Protein AF-A0A1G3ZQQ1-F1 (afdb_monomer)

Nearest PDB structures (foldseek):
  8w7n-assembly1_A  TM=5.790E-01  e=5.570E-01  Bacillus thuringiensis
  3skv-assembly3_B  TM=4.900E-01  e=3.621E-01  Streptomyces sp. SF2575
  8vsd-assembly1_E  TM=5.374E-01  e=4.083E+00  Homo sapiens

Solvent-accessible surface area (backbone atoms only — not comparable to full-atom values): 14373 Å² total; per-residue (Å²): 134,64,80,58,94,91,34,63,52,56,76,51,75,82,74,72,92,66,86,66,89,65,53,43,53,46,81,78,56,74,54,92,84,61,63,79,90,73,51,83,54,38,59,47,74,91,60,73,80,72,88,48,40,45,48,43,45,57,58,88,65,37,38,38,42,30,38,23,45,85,90,47,75,57,33,29,35,32,30,63,49,94,90,52,75,44,78,76,35,73,66,80,73,77,75,86,62,87,72,44,72,73,53,51,75,39,51,68,43,38,31,44,38,33,16,38,26,10,65,86,28,36,76,29,38,33,24,48,66,87,39,82,55,44,78,40,78,40,54,61,33,69,83,84,85,53,65,41,69,50,78,44,78,44,68,47,45,73,90,52,49,83,61,66,58,57,70,33,37,37,33,35,38,24,87,80,51,47,65,38,35,35,44,24,39,32,44,42,34,35,32,76,90,69,51,61,48,62,28,49,56,28,79,48,32,39,25,22,28,39,71,66,61,24,54,78,67,74,53,50,65,74,56,74,55,53,52,76,90,43,53,45,64,38,58,70,39,42,61,38,67,70,46,71,33,29,56,64,87,131

Sequence (250 aa):
MRRFDGATLTQIQGVSCQASPELVPMEERRTLMIPREELSYYWGYLSGPPAGLFLVTVDGERVRVQFRSGAKILREFEWREPGRITDIKKPEPRPSVAVTEATIKQATAATLALCAWAEDGAEVGVSLNGERVATGQLGPTMRNSNAFAGEKRISIPREKLKLLRLDNAVTLDNPNRAIFGVGHAYLDIKFVDGRTARTAVSNRFLFSATQAEGNSSGKTEGWRIIPPDALVSVNLGQSLGPMHLSFRPK

Radius of gyration: 20.88 Å; Cα contacts (8 Å, |Δi|>4): 542; chains: 1; bounding box: 50×41×63 Å

Mean predicted aligned error: 11.24 Å

Structure (mmCIF, N/CA/C/O backbone):
data_AF-A0A1G3ZQQ1-F1
#
_entry.id   AF-A0A1G3ZQQ1-F1
#
loop_
_atom_site.group_PDB
_atom_site.id
_atom_site.type_symbol
_atom_site.label_atom_id
_atom_site.label_alt_id
_atom_site.label_comp_id
_atom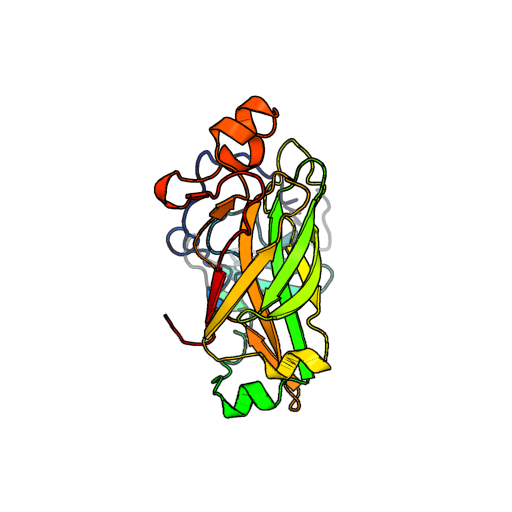_site.label_asym_id
_atom_site.label_entity_id
_atom_site.label_seq_id
_atom_site.pdbx_PDB_ins_code
_atom_site.Cartn_x
_atom_site.Cartn_y
_atom_site.Cartn_z
_atom_site.occupancy
_atom_site.B_iso_or_equiv
_atom_site.auth_seq_id
_atom_site.auth_comp_id
_atom_site.auth_asym_id
_atom_site.auth_atom_id
_atom_site.pdbx_PDB_model_num
ATOM 1 N N . MET A 1 1 ? 8.123 24.341 31.900 1.00 34.03 1 MET A N 1
ATOM 2 C CA . MET A 1 1 ? 7.152 23.682 32.801 1.00 34.03 1 MET A CA 1
ATOM 3 C C . MET A 1 1 ? 6.078 24.711 33.142 1.00 34.03 1 MET A C 1
ATOM 5 O O . MET A 1 1 ? 6.435 25.764 33.652 1.00 34.03 1 MET A O 1
ATOM 9 N N . ARG A 1 2 ? 4.810 24.496 32.765 1.00 26.03 2 ARG A N 1
ATOM 10 C CA . ARG A 1 2 ? 3.696 25.406 33.107 1.00 26.03 2 ARG A CA 1
ATOM 11 C C . ARG A 1 2 ? 2.743 24.665 34.043 1.00 26.03 2 ARG A C 1
ATOM 13 O O . ARG A 1 2 ? 2.398 23.523 33.759 1.00 26.03 2 ARG A O 1
ATOM 20 N N . ARG A 1 3 ? 2.363 25.298 35.155 1.00 25.92 3 ARG A N 1
ATOM 21 C CA . ARG A 1 3 ? 1.358 24.790 36.100 1.00 25.92 3 ARG A CA 1
ATOM 22 C C . ARG A 1 3 ? -0.004 25.373 35.719 1.00 25.92 3 ARG A C 1
ATOM 24 O O . ARG A 1 3 ? -0.096 26.582 35.535 1.00 25.92 3 ARG A O 1
ATOM 31 N N . PHE A 1 4 ? -1.017 24.523 35.607 1.00 32.84 4 PHE A N 1
ATOM 32 C CA . PHE A 1 4 ? -2.430 24.900 35.516 1.00 32.84 4 PHE A CA 1
ATOM 33 C C . PHE A 1 4 ? -3.169 24.084 36.584 1.00 32.84 4 PHE A C 1
ATOM 35 O O . PHE A 1 4 ? -2.984 22.870 36.639 1.00 32.84 4 PHE A O 1
ATOM 42 N N . ASP A 1 5 ? -3.914 24.754 37.465 1.00 37.94 5 ASP A N 1
ATOM 43 C CA . ASP A 1 5 ? -4.820 24.158 38.463 1.00 37.94 5 ASP A CA 1
ATOM 44 C C . ASP A 1 5 ? -4.263 22.944 39.232 1.00 37.94 5 ASP A C 1
ATOM 46 O O . ASP A 1 5 ? -4.884 21.890 39.317 1.00 37.94 5 ASP A O 1
ATOM 50 N N . GLY A 1 6 ? -3.050 23.068 39.781 1.00 34.94 6 GLY A N 1
ATOM 51 C CA . GLY A 1 6 ? -2.451 22.042 40.647 1.00 34.94 6 GLY A CA 1
ATOM 52 C C . GLY A 1 6 ? -1.915 20.789 39.937 1.00 34.94 6 GLY A C 1
ATOM 53 O O . GLY A 1 6 ? -1.186 20.020 40.559 1.00 34.94 6 GLY A O 1
ATOM 54 N N . ALA A 1 7 ? -2.168 20.606 38.639 1.00 27.94 7 ALA A N 1
ATOM 55 C CA . ALA A 1 7 ? -1.635 19.486 37.868 1.00 27.94 7 ALA A CA 1
ATOM 56 C C . ALA A 1 7 ? -0.263 19.823 37.253 1.00 27.94 7 ALA A C 1
ATOM 58 O O . ALA A 1 7 ? -0.070 20.860 36.606 1.00 27.94 7 ALA A O 1
ATOM 59 N N . THR A 1 8 ? 0.712 18.922 37.418 1.00 32.25 8 THR A N 1
ATOM 60 C CA . THR A 1 8 ? 1.992 19.017 36.699 1.00 32.25 8 THR A CA 1
ATOM 61 C C . THR A 1 8 ? 1.802 18.492 35.283 1.00 32.25 8 THR A C 1
ATOM 63 O O . THR A 1 8 ? 1.656 17.291 35.070 1.00 32.25 8 THR A O 1
ATOM 66 N N . LEU A 1 9 ? 1.801 19.402 34.310 1.00 30.20 9 LEU A N 1
ATOM 67 C CA . LEU A 1 9 ? 1.706 19.068 32.896 1.00 30.20 9 LEU A CA 1
ATOM 68 C C . LEU A 1 9 ? 3.112 18.852 32.317 1.00 30.20 9 LEU A C 1
ATOM 70 O O . LEU A 1 9 ? 3.852 19.813 32.081 1.00 30.20 9 LEU A O 1
ATOM 74 N N . THR A 1 10 ? 3.470 17.596 32.053 1.00 30.59 10 THR A N 1
ATOM 75 C CA . THR A 1 10 ? 4.665 17.258 31.267 1.00 30.59 10 THR A CA 1
ATOM 76 C C . THR A 1 10 ? 4.237 16.961 29.838 1.00 30.59 10 THR A C 1
ATOM 78 O O . THR A 1 10 ? 3.691 15.899 29.548 1.00 30.59 10 THR A O 1
ATOM 81 N N . GLN A 1 11 ? 4.480 17.908 28.931 1.00 31.80 11 GLN A N 1
ATOM 82 C CA . GLN A 1 11 ? 4.394 17.642 27.500 1.00 31.80 11 GLN A CA 1
ATOM 83 C C . GLN A 1 11 ? 5.642 16.859 27.095 1.00 31.80 11 GLN A C 1
ATOM 85 O O . GLN A 1 11 ? 6.728 17.425 26.983 1.00 31.80 11 GLN A O 1
ATOM 90 N N . ILE A 1 12 ? 5.485 15.558 26.867 1.00 31.23 12 ILE A N 1
ATOM 91 C CA . ILE A 1 12 ? 6.505 14.781 26.168 1.00 31.23 12 ILE A CA 1
ATOM 92 C C . ILE A 1 12 ? 6.305 15.082 24.683 1.00 31.23 12 ILE A C 1
ATOM 94 O O . ILE A 1 12 ? 5.399 14.542 24.046 1.00 31.23 12 ILE A O 1
ATOM 98 N N . GLN A 1 13 ? 7.103 16.003 24.134 1.00 25.80 13 GLN A N 1
ATOM 99 C CA . GLN A 1 13 ? 7.291 16.052 22.687 1.00 25.80 13 GLN A CA 1
ATOM 100 C C . GLN A 1 13 ? 7.912 14.712 22.289 1.00 25.80 13 GLN A C 1
ATOM 102 O O . GLN A 1 13 ? 8.991 14.369 22.763 1.00 25.80 13 GLN A O 1
ATOM 107 N N . GLY A 1 14 ? 7.212 13.921 21.476 1.00 27.19 14 GLY A N 1
ATOM 108 C CA . GLY A 1 14 ? 7.813 12.745 20.859 1.00 27.19 14 GLY A CA 1
ATOM 109 C C . GLY A 1 14 ? 8.933 13.218 19.939 1.00 27.19 14 GLY A C 1
ATOM 110 O O . GLY A 1 14 ? 8.660 13.905 18.957 1.00 27.19 14 GLY A O 1
ATOM 111 N N . VAL A 1 15 ? 10.183 12.914 20.291 1.00 29.28 15 VAL A N 1
ATOM 112 C CA . VAL A 1 15 ? 11.360 13.302 19.510 1.00 29.28 15 VAL A CA 1
ATOM 113 C C . VAL A 1 15 ? 11.929 12.095 18.775 1.00 29.28 15 VAL A C 1
ATOM 115 O O . VAL A 1 15 ? 12.049 11.004 19.326 1.00 29.28 15 VAL A O 1
ATOM 118 N N . SER A 1 16 ? 12.351 12.393 17.547 1.00 28.86 16 SER A N 1
ATOM 119 C CA . SER A 1 16 ? 13.290 11.693 16.670 1.00 28.86 16 SER A CA 1
ATOM 120 C C . SER A 1 16 ? 12.906 10.307 16.162 1.00 28.86 16 SER A C 1
ATOM 122 O O . SER A 1 16 ? 12.819 9.336 16.907 1.00 28.86 16 SER A O 1
ATOM 124 N N . CYS A 1 17 ? 12.871 10.206 14.832 1.00 32.12 17 CYS A N 1
ATOM 125 C CA . CYS A 1 17 ? 13.365 9.046 14.099 1.00 32.12 17 CYS A CA 1
ATOM 126 C C 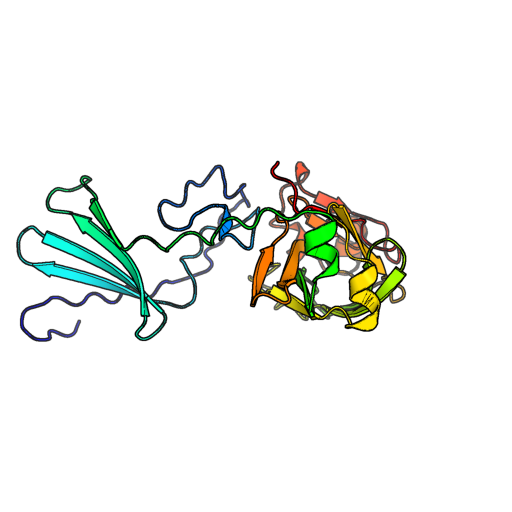. CYS A 1 17 ? 14.839 8.807 14.501 1.00 32.12 17 CYS A C 1
ATOM 128 O O . CYS A 1 17 ? 15.753 9.182 13.772 1.00 32.12 17 CYS A O 1
ATOM 130 N N . GLN A 1 18 ? 15.106 8.302 15.708 1.00 30.95 18 GLN A N 1
ATOM 131 C CA . GLN A 1 18 ? 16.439 7.822 16.052 1.00 30.95 18 GLN A CA 1
ATOM 132 C C . GLN A 1 18 ? 16.629 6.491 15.331 1.00 30.95 18 GLN A C 1
ATOM 134 O O . GLN A 1 18 ? 15.805 5.588 15.465 1.00 30.95 18 GLN A O 1
ATOM 139 N N . ALA A 1 19 ? 17.687 6.417 14.523 1.00 34.16 19 ALA A N 1
ATOM 140 C CA . ALA A 1 19 ? 18.082 5.229 13.788 1.00 34.16 19 ALA A CA 1
ATOM 141 C C . ALA A 1 19 ? 18.194 4.046 14.756 1.00 34.16 19 ALA A C 1
ATOM 143 O O . ALA A 1 19 ? 19.137 3.956 15.540 1.00 34.16 19 ALA A O 1
ATOM 144 N N . SER A 1 20 ? 17.215 3.147 14.728 1.00 37.91 20 SER A N 1
ATOM 145 C CA . SER A 1 20 ? 17.415 1.812 15.270 1.00 37.91 20 SER A CA 1
ATOM 146 C C . SER A 1 20 ? 18.106 0.994 14.171 1.00 37.91 20 SER A C 1
ATOM 148 O O . SER A 1 20 ? 17.816 1.184 12.992 1.00 37.91 20 SER A O 1
ATOM 150 N N . PRO A 1 21 ? 19.091 0.153 14.510 1.00 46.00 21 PRO A N 1
ATOM 151 C CA . PRO A 1 21 ? 19.974 -0.430 13.502 1.00 46.00 21 PRO A CA 1
ATOM 152 C C . PRO A 1 21 ? 19.273 -1.402 12.541 1.00 46.00 21 PRO A C 1
ATOM 154 O O . PRO A 1 21 ? 19.773 -1.599 11.441 1.00 46.00 21 PRO A O 1
ATOM 157 N N . GLU A 1 22 ? 18.110 -1.960 12.899 1.00 52.62 22 GLU A N 1
ATOM 158 C CA . GLU A 1 22 ? 17.424 -2.975 12.090 1.00 52.62 22 GLU A CA 1
ATOM 159 C C . GLU A 1 22 ? 15.899 -2.802 12.146 1.00 52.62 22 GLU A C 1
ATOM 161 O O . GLU A 1 22 ? 15.325 -2.592 13.221 1.00 52.62 22 GLU A O 1
ATOM 166 N N . LEU A 1 23 ? 15.236 -2.899 10.988 1.00 55.69 23 LEU A N 1
ATOM 167 C CA . LEU A 1 23 ? 13.787 -3.087 10.935 1.00 55.69 23 LEU A CA 1
ATOM 168 C C . LEU A 1 23 ? 13.442 -4.486 11.443 1.00 55.69 23 LEU A C 1
ATOM 170 O O . LEU A 1 23 ? 14.013 -5.476 10.998 1.00 55.69 23 LEU A O 1
ATOM 174 N N . VAL A 1 24 ? 12.452 -4.568 12.323 1.00 51.78 24 VAL A N 1
ATOM 175 C CA . VAL A 1 24 ? 11.929 -5.832 12.854 1.00 51.78 24 VAL A CA 1
ATOM 176 C C . VAL A 1 24 ? 10.448 -5.972 12.501 1.00 51.78 24 VAL A C 1
ATOM 178 O O . VAL A 1 24 ? 9.776 -4.948 12.302 1.00 51.78 24 VAL A O 1
ATOM 181 N N . PRO A 1 25 ? 9.899 -7.199 12.428 1.00 55.34 25 PRO A N 1
ATOM 182 C CA . PRO A 1 25 ? 8.464 -7.381 12.288 1.00 55.34 25 PRO A CA 1
ATOM 183 C C . PRO A 1 25 ? 7.729 -6.713 13.454 1.00 55.34 25 PRO A C 1
ATOM 185 O O . PRO A 1 25 ? 8.064 -6.905 14.626 1.00 55.34 25 PRO A O 1
ATOM 188 N N . MET A 1 26 ? 6.677 -5.955 13.152 1.00 57.00 26 MET A N 1
ATOM 189 C CA . MET A 1 26 ? 5.862 -5.287 14.174 1.00 57.00 26 MET A CA 1
ATOM 190 C C . MET A 1 26 ? 5.198 -6.275 15.147 1.00 57.00 26 MET A C 1
ATOM 192 O O . MET A 1 26 ? 4.855 -5.906 16.266 1.00 57.00 26 MET A O 1
ATOM 196 N N . GLU A 1 27 ? 5.040 -7.537 14.744 1.00 54.00 27 GLU A N 1
ATOM 197 C CA . GLU A 1 27 ? 4.516 -8.618 15.588 1.00 54.00 27 GLU A CA 1
ATOM 198 C C . GLU A 1 27 ? 5.462 -8.978 16.743 1.00 54.00 27 GLU A C 1
ATOM 200 O O . GLU A 1 27 ? 5.005 -9.333 17.831 1.00 54.00 27 GLU A O 1
ATOM 205 N N . GLU A 1 28 ? 6.773 -8.848 16.532 1.00 48.41 28 GLU A N 1
ATOM 206 C CA . GLU A 1 28 ? 7.799 -9.154 17.533 1.00 48.41 28 GLU A CA 1
ATOM 207 C C . GLU A 1 28 ? 7.956 -8.009 18.539 1.00 48.41 28 GLU A C 1
ATOM 209 O O . GLU A 1 28 ? 8.150 -8.220 19.738 1.00 48.41 28 GLU A O 1
ATOM 214 N N . ARG A 1 29 ? 7.780 -6.768 18.076 1.00 49.81 29 ARG A N 1
ATOM 215 C CA . ARG A 1 29 ? 7.699 -5.577 18.926 1.00 49.81 29 ARG A CA 1
ATOM 216 C C . ARG A 1 29 ? 6.249 -5.361 19.338 1.00 49.81 29 ARG A C 1
ATOM 218 O O . ARG A 1 29 ? 5.599 -4.455 18.823 1.00 49.81 29 ARG A O 1
ATOM 225 N N . ARG A 1 30 ? 5.749 -6.172 20.284 1.00 44.50 30 ARG A N 1
ATOM 226 C CA . ARG A 1 30 ? 4.419 -6.005 20.906 1.00 44.50 30 ARG A CA 1
ATOM 227 C C . ARG A 1 30 ? 4.197 -4.546 21.303 1.00 44.50 30 ARG A C 1
ATOM 229 O O . ARG A 1 30 ? 4.570 -4.104 22.389 1.00 44.50 30 ARG A O 1
ATOM 236 N N . THR A 1 31 ? 3.565 -3.783 20.428 1.00 48.38 31 THR A N 1
ATOM 237 C CA . THR A 1 31 ? 3.110 -2.445 20.744 1.00 48.38 31 THR A CA 1
ATOM 238 C C . THR A 1 31 ? 1.826 -2.658 21.513 1.00 48.38 31 THR A C 1
ATOM 240 O O . THR A 1 31 ? 0.777 -2.894 20.930 1.00 48.38 31 THR A O 1
ATOM 243 N N . LEU A 1 32 ? 1.889 -2.549 22.842 1.00 43.81 32 LEU A N 1
ATOM 244 C CA . LEU A 1 32 ? 0.700 -2.540 23.711 1.00 43.81 32 LEU A CA 1
ATOM 245 C C . LEU A 1 32 ? -0.350 -1.489 23.270 1.00 43.81 32 LEU A C 1
ATOM 247 O O . LEU A 1 32 ? -1.475 -1.472 23.767 1.00 43.81 32 LEU A O 1
ATOM 251 N N . MET A 1 33 ? 0.024 -0.587 22.356 1.00 48.97 33 MET A N 1
ATOM 252 C CA . MET A 1 33 ? -0.690 0.633 22.015 1.00 48.97 33 MET A CA 1
ATOM 253 C C . MET A 1 33 ? -1.553 0.575 20.745 1.00 48.97 33 MET A C 1
ATOM 255 O O . MET A 1 33 ? -2.461 1.397 20.663 1.00 48.97 33 MET A O 1
ATOM 259 N N . ILE A 1 34 ? -1.313 -0.334 19.787 1.00 50.50 34 ILE A N 1
ATOM 260 C CA . ILE A 1 34 ? -2.051 -0.376 18.504 1.00 50.50 34 ILE A CA 1
ATOM 261 C C . ILE A 1 34 ? -2.332 -1.839 18.108 1.00 50.50 34 ILE A C 1
ATOM 263 O O . ILE A 1 34 ? -1.377 -2.610 17.986 1.00 50.50 34 ILE A O 1
ATOM 267 N N . PRO A 1 35 ? -3.601 -2.247 17.904 1.00 51.69 35 PRO A N 1
ATOM 268 C CA . PRO A 1 35 ? -3.932 -3.577 17.391 1.00 51.69 35 PRO A CA 1
ATOM 269 C C . PRO A 1 35 ? -3.285 -3.849 16.026 1.00 51.69 35 PRO A C 1
ATOM 271 O O . PRO A 1 35 ? -3.184 -2.956 15.187 1.00 51.69 35 PRO A O 1
ATOM 274 N N . ARG A 1 36 ? -2.895 -5.105 15.765 1.00 55.22 36 ARG A N 1
ATOM 275 C CA . ARG A 1 36 ? -2.241 -5.527 14.505 1.00 55.22 36 ARG A CA 1
ATOM 276 C C . ARG A 1 36 ? -3.034 -5.119 13.260 1.00 55.22 36 ARG A C 1
ATOM 278 O O . ARG A 1 36 ? -2.455 -4.744 12.249 1.00 55.22 36 ARG A O 1
ATOM 285 N N . GLU A 1 37 ? -4.354 -5.181 13.362 1.00 54.19 37 GLU A N 1
ATOM 286 C CA . GLU A 1 37 ? -5.327 -4.849 12.317 1.00 54.19 37 GLU A CA 1
ATOM 287 C C . GLU A 1 37 ? -5.238 -3.384 11.859 1.00 54.19 37 GLU A C 1
ATOM 289 O O . GLU A 1 37 ? -5.616 -3.037 10.739 1.00 54.19 37 GLU A O 1
ATOM 294 N N . GLU A 1 38 ? -4.771 -2.509 12.750 1.00 53.88 38 GLU A N 1
ATOM 295 C CA . GLU A 1 38 ? -4.708 -1.066 12.540 1.00 53.88 38 GLU A CA 1
ATOM 296 C C . GLU A 1 38 ? -3.351 -0.612 11.995 1.00 53.88 38 GLU A C 1
ATOM 298 O O . GLU A 1 38 ? -3.211 0.536 11.562 1.00 53.88 38 GLU A O 1
ATOM 303 N N . LEU A 1 39 ? -2.356 -1.502 11.967 1.00 59.19 39 LEU A N 1
ATOM 304 C CA . LEU A 1 39 ? -1.034 -1.191 11.449 1.00 59.19 39 LEU A CA 1
ATOM 305 C C . LEU A 1 39 ? -1.082 -1.053 9.922 1.00 59.19 39 LEU A C 1
ATOM 307 O O . LEU A 1 39 ? -1.505 -1.950 9.196 1.00 59.19 39 LEU A O 1
ATOM 311 N N . SER A 1 40 ? -0.602 0.083 9.419 1.00 57.12 40 SER A N 1
ATOM 312 C CA . SER A 1 40 ? -0.355 0.285 7.982 1.00 57.12 40 SER A CA 1
ATOM 313 C C . SER A 1 40 ? 0.978 -0.325 7.512 1.00 57.12 40 SER A C 1
ATOM 315 O O . SER A 1 40 ? 1.293 -0.255 6.326 1.00 57.12 40 SER A O 1
ATOM 317 N N . TYR A 1 41 ? 1.752 -0.925 8.423 1.00 60.16 41 TYR A N 1
ATOM 318 C CA . TYR A 1 41 ? 3.126 -1.377 8.207 1.00 60.16 41 TYR A CA 1
ATOM 319 C C . TYR A 1 41 ? 3.328 -2.772 8.807 1.00 60.16 41 TYR A C 1
ATOM 321 O O . TYR A 1 41 ? 2.835 -3.053 9.899 1.00 60.16 41 TYR A O 1
ATOM 329 N N . TYR A 1 42 ? 4.067 -3.636 8.108 1.00 55.91 42 TYR A N 1
ATOM 330 C CA . TYR A 1 42 ? 4.514 -4.930 8.647 1.00 55.91 42 TYR A CA 1
ATOM 331 C C . TYR A 1 42 ? 5.873 -4.815 9.351 1.00 55.91 42 TYR A C 1
ATOM 333 O O . TYR A 1 42 ? 6.101 -5.418 10.396 1.00 55.91 42 TYR A O 1
ATOM 341 N N . TRP A 1 43 ? 6.754 -4.004 8.773 1.00 54.91 43 TRP A N 1
ATOM 342 C CA . TRP A 1 43 ? 8.107 -3.718 9.225 1.00 54.91 43 TRP A CA 1
ATOM 343 C C . TRP A 1 43 ? 8.130 -2.276 9.704 1.00 54.91 43 TRP A C 1
ATOM 345 O O . TRP A 1 43 ? 7.484 -1.418 9.104 1.00 54.91 43 TRP A O 1
ATOM 355 N N . GLY A 1 44 ? 8.860 -1.979 10.766 1.00 50.19 44 GLY A N 1
ATOM 356 C CA . GLY A 1 44 ? 8.940 -0.598 11.203 1.00 50.19 44 GLY A CA 1
ATOM 357 C C . GLY A 1 44 ? 9.925 -0.369 12.322 1.00 50.19 44 GLY A C 1
ATOM 358 O O . GLY A 1 44 ? 10.338 -1.284 13.033 1.00 50.19 44 GLY A O 1
ATOM 359 N N . TYR A 1 45 ? 10.239 0.908 12.495 1.00 44.66 45 TYR A N 1
ATOM 360 C CA . TYR A 1 45 ? 10.688 1.425 13.769 1.00 44.66 45 TYR A CA 1
ATOM 361 C C . TYR A 1 45 ? 9.466 1.816 14.582 1.00 44.66 45 TYR A C 1
ATOM 363 O O . TYR A 1 45 ? 8.499 2.375 14.064 1.00 44.66 45 TYR A O 1
ATOM 371 N N . LEU A 1 46 ? 9.543 1.567 15.881 1.00 39.62 46 LEU A N 1
ATOM 372 C CA . LEU A 1 46 ? 8.591 2.039 16.874 1.00 39.62 46 LEU A CA 1
ATOM 373 C C . LEU A 1 46 ? 8.772 3.562 17.064 1.00 39.62 46 LEU A C 1
ATOM 375 O O . LEU A 1 46 ? 9.078 4.035 18.153 1.00 39.62 46 LEU A O 1
ATOM 379 N N . SER A 1 47 ? 8.637 4.353 15.994 1.00 35.72 47 SER A N 1
ATOM 380 C CA . SER A 1 47 ? 8.384 5.782 16.150 1.00 35.72 47 SER A CA 1
ATOM 381 C C . SER A 1 47 ? 6.974 5.893 16.703 1.00 35.72 47 SER A C 1
ATOM 383 O O . SER A 1 47 ? 6.082 5.185 16.229 1.00 35.72 47 SER A O 1
ATOM 385 N N . GLY A 1 48 ? 6.801 6.713 17.735 1.00 40.38 48 GLY A N 1
ATOM 386 C CA . GLY A 1 48 ? 5.548 6.826 18.463 1.00 40.38 48 GLY A CA 1
ATOM 387 C C . GLY A 1 48 ? 4.311 6.983 17.564 1.00 40.38 48 GLY A C 1
ATOM 388 O O . GLY A 1 48 ? 4.410 7.294 16.377 1.00 40.38 48 GLY A O 1
ATOM 389 N N . PRO A 1 49 ? 3.124 6.757 18.140 1.00 42.03 49 PRO A N 1
ATOM 390 C CA . PRO A 1 49 ? 1.859 6.838 17.414 1.00 42.03 49 PRO A CA 1
ATOM 391 C C . PRO A 1 49 ? 1.693 8.212 16.705 1.00 42.03 49 PRO A C 1
ATOM 393 O O . PRO A 1 49 ? 2.429 9.142 17.037 1.00 42.03 49 PR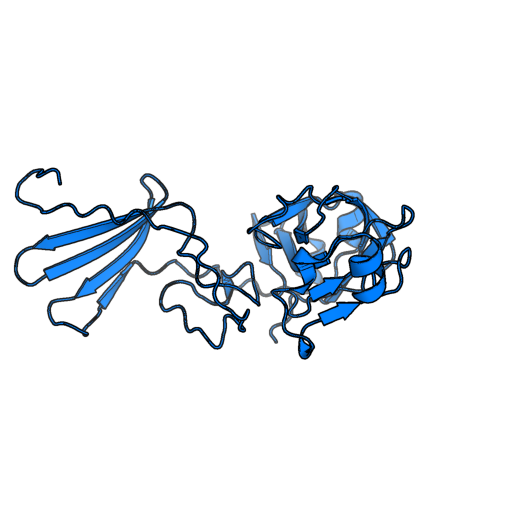O A O 1
ATOM 396 N N . PRO A 1 50 ? 0.786 8.349 15.705 1.00 48.12 50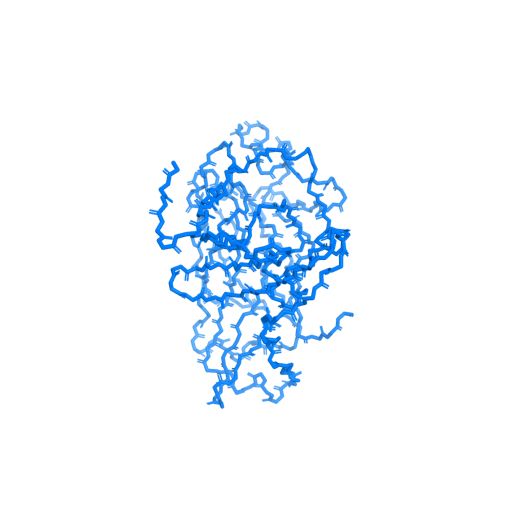 PRO A N 1
ATOM 397 C CA . PRO A 1 50 ? 0.712 9.482 14.761 1.00 48.12 50 PRO A CA 1
ATOM 398 C C . PRO A 1 50 ? 0.909 10.851 15.411 1.00 48.12 50 PRO A C 1
ATOM 400 O O . PRO A 1 50 ? 0.520 11.008 16.558 1.00 48.12 50 PRO A O 1
ATOM 403 N N . ALA A 1 51 ? 1.426 11.848 14.673 1.00 48.72 51 ALA A N 1
ATOM 404 C CA . ALA A 1 51 ? 1.650 13.216 15.166 1.00 48.72 51 ALA A CA 1
ATOM 405 C C . ALA A 1 51 ? 0.636 13.618 16.259 1.00 48.72 51 ALA A C 1
ATOM 407 O O . ALA A 1 51 ? -0.568 13.779 16.023 1.00 48.72 51 ALA A O 1
ATOM 408 N N . GLY A 1 52 ? 1.136 13.661 17.487 1.00 52.97 52 GLY A N 1
ATOM 409 C CA . GLY A 1 52 ? 0.317 13.591 18.680 1.00 52.97 52 GLY A CA 1
ATOM 410 C C . GLY A 1 52 ? 1.156 13.841 19.918 1.00 52.97 52 GLY A C 1
ATOM 411 O O . GLY A 1 52 ? 2.376 13.991 19.851 1.00 52.97 52 GLY A O 1
ATOM 412 N N . LEU A 1 53 ? 0.489 13.936 21.057 1.00 52.62 53 LEU A N 1
ATOM 413 C CA . LEU A 1 53 ? 1.129 14.210 22.334 1.00 52.62 53 LEU A CA 1
ATOM 414 C C . LEU A 1 53 ? 0.615 13.250 23.393 1.00 52.62 53 LEU A C 1
ATOM 416 O O . LEU A 1 53 ? -0.561 12.877 23.401 1.00 52.62 53 LEU A O 1
ATOM 420 N N . PHE A 1 54 ? 1.509 12.878 24.299 1.00 64.94 54 PHE A N 1
ATOM 421 C CA . PHE A 1 54 ? 1.117 12.259 25.551 1.00 64.94 54 PHE A CA 1
ATOM 422 C C . PHE A 1 54 ? 0.792 13.366 26.547 1.00 64.94 54 PHE A C 1
ATOM 424 O O . PHE A 1 54 ? 1.628 14.221 26.840 1.00 64.94 54 PHE A O 1
ATOM 431 N N . LEU A 1 55 ? -0.436 13.351 27.049 1.00 68.81 55 LEU A N 1
ATOM 432 C CA . LEU A 1 55 ? -0.846 14.136 28.198 1.00 68.81 55 LEU A CA 1
ATOM 433 C C . LEU A 1 55 ? -0.776 13.228 29.423 1.00 68.81 55 LEU A C 1
ATOM 435 O O . LEU A 1 55 ? -1.568 12.296 29.553 1.00 68.81 55 LEU A O 1
ATOM 439 N N . VAL A 1 56 ? 0.198 13.495 30.288 1.00 72.81 56 VAL A N 1
ATOM 440 C CA . VAL A 1 56 ? 0.356 12.810 31.572 1.00 72.81 56 VAL A CA 1
ATOM 441 C C . VAL A 1 56 ? -0.267 13.680 32.656 1.00 72.81 56 VAL A C 1
ATOM 443 O O . VAL A 1 56 ? 0.075 14.855 32.784 1.00 72.81 56 VAL A O 1
ATOM 446 N N . THR A 1 57 ? -1.184 13.108 33.425 1.00 75.94 57 THR A N 1
ATOM 447 C CA . THR A 1 57 ? -1.808 13.737 34.589 1.00 75.94 57 THR A CA 1
ATOM 448 C C . THR A 1 57 ? -1.493 12.890 35.811 1.00 75.94 57 THR A C 1
ATOM 450 O O . THR A 1 57 ? -1.728 11.684 35.799 1.00 75.94 57 THR A O 1
ATOM 453 N N . VAL A 1 58 ? -0.954 13.518 36.852 1.00 78.75 58 VAL A N 1
ATOM 454 C CA . VAL A 1 58 ? -0.638 12.869 38.128 1.00 78.75 58 VAL A CA 1
ATOM 455 C C . VAL A 1 58 ? -1.522 13.491 39.202 1.00 78.75 58 VAL A C 1
ATOM 457 O O . VAL A 1 58 ? -1.503 14.711 39.362 1.00 78.75 58 VAL A O 1
ATOM 460 N N . ASP A 1 59 ? -2.294 12.658 39.894 1.00 80.69 59 ASP A N 1
ATOM 461 C CA . ASP A 1 59 ? -3.210 13.033 40.974 1.00 80.69 59 ASP A CA 1
ATOM 462 C C . ASP A 1 59 ? -3.006 12.083 42.167 1.00 80.69 59 ASP A C 1
ATOM 464 O O . ASP A 1 59 ? -3.484 10.946 42.179 1.00 80.69 59 ASP A O 1
ATOM 468 N N . GLY A 1 60 ? -2.200 12.513 43.141 1.00 82.94 60 GLY A N 1
ATOM 469 C CA . GLY A 1 60 ? -1.714 11.638 44.210 1.00 82.94 60 GLY A CA 1
ATOM 470 C C . GLY A 1 60 ? -0.930 10.444 43.650 1.00 82.94 60 GLY A C 1
ATOM 471 O O . GLY A 1 60 ? 0.030 10.619 42.902 1.00 82.94 60 GLY A O 1
ATOM 472 N N . GLU A 1 61 ? -1.353 9.228 43.999 1.00 83.00 61 GLU A N 1
ATOM 473 C CA . GLU A 1 61 ? -0.766 7.968 43.506 1.00 83.00 61 GLU A CA 1
ATOM 474 C C . GLU A 1 61 ? -1.233 7.598 42.091 1.00 83.00 61 GLU A C 1
ATOM 476 O O . GLU A 1 61 ? -0.671 6.718 41.444 1.00 83.00 61 GLU A O 1
ATOM 481 N N . ARG A 1 62 ? -2.275 8.263 41.587 1.00 80.50 62 ARG A N 1
ATOM 482 C CA . ARG A 1 62 ? -2.867 7.969 40.287 1.00 80.50 62 ARG A CA 1
ATOM 483 C C . ARG A 1 62 ? -2.085 8.677 39.189 1.00 80.50 62 ARG A C 1
ATOM 485 O O . ARG A 1 62 ? -2.041 9.905 39.138 1.00 80.50 62 ARG A O 1
ATOM 492 N N . VAL A 1 63 ? -1.558 7.911 38.243 1.00 78.62 63 VAL A N 1
ATOM 493 C CA . VAL A 1 63 ? -1.010 8.439 36.994 1.00 78.62 63 VAL A CA 1
ATOM 494 C C . VAL A 1 63 ? -1.921 8.044 35.847 1.00 78.62 63 VAL A C 1
ATOM 496 O O . VAL A 1 63 ? -2.176 6.866 35.618 1.00 78.62 63 VAL A O 1
ATOM 499 N N . ARG A 1 64 ? -2.391 9.037 35.100 1.00 81.69 64 ARG A N 1
ATOM 500 C CA . ARG A 1 64 ? -3.202 8.880 33.894 1.00 81.69 64 ARG A CA 1
ATOM 501 C C . ARG A 1 64 ? -2.405 9.366 32.694 1.00 81.69 64 ARG A C 1
ATOM 503 O O . ARG A 1 64 ? -1.858 10.466 32.715 1.00 81.69 64 ARG A O 1
ATOM 510 N N . VAL A 1 65 ? -2.370 8.574 31.632 1.00 76.62 65 VAL A N 1
ATOM 511 C CA . VAL A 1 65 ? -1.694 8.918 30.381 1.00 76.62 65 VAL A CA 1
ATOM 512 C C . VAL A 1 65 ? -2.686 8.835 29.236 1.00 76.62 65 VAL A C 1
ATOM 514 O O . VAL A 1 65 ? -3.274 7.789 28.964 1.00 76.62 65 VAL A O 1
ATOM 517 N N . GLN A 1 66 ? -2.851 9.953 28.541 1.00 74.00 66 GLN A N 1
ATOM 518 C CA . GLN A 1 66 ? -3.669 10.065 27.344 1.00 74.00 66 GLN A CA 1
ATOM 519 C C . GLN A 1 66 ? -2.774 10.267 26.137 1.00 74.00 66 GLN A C 1
ATOM 521 O O . GLN A 1 66 ? -2.012 11.229 26.081 1.00 74.00 66 GLN A O 1
ATOM 526 N N . PHE A 1 67 ? -2.919 9.415 25.132 1.00 71.44 67 PHE A N 1
ATOM 527 C CA . PHE A 1 67 ? -2.352 9.692 23.826 1.00 71.44 67 PHE A CA 1
ATOM 528 C C . PHE A 1 67 ? -3.375 10.452 22.976 1.00 71.44 67 PHE A C 1
ATOM 530 O O . PHE A 1 67 ? -4.489 9.965 22.747 1.00 71.44 67 PHE A O 1
ATOM 537 N N . ARG A 1 68 ? -3.020 11.666 22.540 1.00 64.00 68 ARG A N 1
ATOM 538 C CA . ARG A 1 68 ? -3.924 12.590 21.845 1.00 64.00 68 ARG A CA 1
ATOM 539 C C . ARG A 1 68 ? -3.392 12.978 20.472 1.00 64.00 68 ARG A C 1
ATOM 541 O O . ARG A 1 68 ? -2.202 13.229 20.317 1.00 64.00 68 ARG A O 1
ATOM 548 N N . SER A 1 69 ? -4.301 13.124 19.512 1.00 63.44 69 SER A N 1
ATOM 549 C CA . SER A 1 69 ? -4.051 13.825 18.249 1.00 63.44 69 SER A CA 1
ATOM 550 C C . SER A 1 69 ? -5.026 14.999 18.157 1.00 63.44 69 SER A C 1
ATOM 552 O O . SER A 1 69 ? -6.247 14.811 18.114 1.00 63.44 69 SER A O 1
ATOM 554 N N . GLY A 1 70 ? -4.498 16.222 18.256 1.00 66.25 70 GLY A N 1
ATOM 555 C CA . GLY A 1 70 ? -5.313 17.413 18.509 1.00 66.25 70 GLY A CA 1
ATOM 556 C C . GLY A 1 70 ? -6.155 17.259 19.784 1.00 66.25 70 GLY A C 1
ATOM 557 O O . GLY A 1 70 ? -5.642 16.912 20.847 1.00 66.25 70 GLY A O 1
ATOM 558 N N . ALA A 1 71 ? -7.468 17.478 19.678 1.00 67.75 71 ALA A N 1
ATOM 559 C CA . ALA A 1 71 ? -8.400 17.323 20.798 1.00 67.75 71 ALA A CA 1
ATOM 560 C C . ALA A 1 71 ? -8.805 15.859 21.079 1.00 67.75 71 ALA A C 1
ATOM 562 O O . ALA A 1 71 ? -9.270 15.556 22.184 1.00 67.75 71 ALA A O 1
ATOM 563 N N . LYS A 1 72 ? -8.623 14.940 20.121 1.00 66.56 72 LYS A N 1
ATOM 564 C CA . LYS A 1 72 ? -9.103 13.552 20.208 1.00 66.56 72 LYS A CA 1
ATOM 565 C C . LYS A 1 72 ? -8.181 12.708 21.090 1.00 66.56 72 LYS A C 1
ATOM 567 O O . LYS A 1 72 ? -6.986 12.620 20.826 1.00 66.56 72 LYS A O 1
ATOM 572 N N . ILE A 1 73 ? -8.744 12.044 22.103 1.00 73.94 73 ILE A N 1
ATOM 573 C CA . ILE A 1 73 ? -8.049 11.008 22.887 1.00 73.94 73 ILE A CA 1
ATOM 574 C C . ILE A 1 73 ? -8.138 9.693 22.114 1.00 73.94 73 ILE A C 1
ATOM 576 O O . ILE A 1 73 ? -9.238 9.149 21.946 1.00 73.94 73 ILE A O 1
ATOM 580 N N . LEU A 1 74 ? -6.987 9.221 21.639 1.00 66.44 74 LEU A N 1
ATOM 581 C CA . LEU A 1 74 ? -6.833 7.988 20.869 1.00 66.44 74 LEU A CA 1
ATOM 582 C C . LEU A 1 74 ? -6.661 6.771 21.779 1.00 66.44 74 LEU A C 1
ATOM 584 O O . LEU A 1 74 ? -7.207 5.713 21.487 1.00 66.44 74 LEU A O 1
ATOM 588 N N . ARG A 1 75 ? -5.956 6.937 22.900 1.00 71.56 75 ARG A N 1
ATOM 589 C CA . ARG A 1 75 ? -5.790 5.902 23.924 1.00 71.56 75 ARG A CA 1
ATOM 590 C C . ARG A 1 75 ? -5.688 6.545 25.294 1.00 71.56 75 ARG A C 1
ATOM 592 O O . ARG A 1 75 ? -5.187 7.663 25.417 1.00 71.56 75 ARG A O 1
ATOM 599 N N . GLU A 1 76 ? -6.125 5.822 26.309 1.00 79.69 76 GLU A N 1
ATOM 600 C CA . GLU A 1 76 ? -5.978 6.233 27.695 1.00 79.69 76 GLU A CA 1
ATOM 601 C C . GLU A 1 76 ? -5.692 5.032 28.583 1.00 79.69 76 GLU A C 1
ATOM 603 O O . GLU A 1 76 ? -6.367 4.006 28.490 1.00 79.69 76 GLU A O 1
ATOM 608 N N . PHE A 1 77 ? -4.704 5.179 29.451 1.00 81.25 77 PHE A N 1
ATOM 609 C CA . PHE A 1 77 ? -4.369 4.193 30.462 1.00 81.25 77 PHE A CA 1
ATOM 610 C C . PHE A 1 77 ? -4.005 4.881 31.769 1.00 81.25 77 PHE A C 1
ATOM 612 O O . PHE A 1 77 ? -3.622 6.052 31.798 1.00 81.25 77 PHE A O 1
ATOM 619 N N . GLU A 1 78 ? -4.150 4.139 32.851 1.00 83.62 78 GLU A N 1
ATOM 620 C CA . GLU A 1 78 ? -3.909 4.603 34.204 1.00 83.62 78 GLU A CA 1
ATOM 621 C C . GLU A 1 78 ? -3.174 3.542 35.002 1.00 83.62 78 GLU A C 1
ATOM 623 O O . GLU A 1 78 ? -3.349 2.349 34.775 1.00 83.62 78 GLU A O 1
ATOM 628 N N . TRP A 1 79 ? -2.385 3.974 35.974 1.00 83.94 79 TRP A N 1
ATOM 629 C CA . TRP A 1 79 ? -1.933 3.108 37.049 1.00 83.94 79 TRP A CA 1
ATOM 630 C C . TRP A 1 79 ? -1.935 3.868 38.371 1.00 83.94 79 TRP A C 1
ATOM 632 O O . TRP A 1 79 ? -1.845 5.095 38.406 1.00 83.94 79 TRP A O 1
ATOM 642 N N . ARG A 1 80 ? -2.052 3.111 39.461 1.00 83.19 80 ARG A N 1
ATOM 643 C CA . ARG A 1 80 ? -1.858 3.596 40.838 1.00 83.19 80 ARG A CA 1
ATOM 644 C C . ARG A 1 80 ? -0.592 3.024 41.467 1.00 83.19 80 ARG A C 1
ATOM 646 O O . ARG A 1 80 ? 0.064 3.674 42.263 1.00 83.19 80 ARG A O 1
ATOM 653 N N . GLU A 1 81 ? -0.210 1.826 41.034 1.00 77.06 81 GLU A N 1
ATOM 654 C CA . GLU A 1 81 ? 1.033 1.168 41.416 1.00 77.06 81 GLU A CA 1
ATOM 655 C C . GLU A 1 81 ? 1.917 0.993 40.174 1.00 77.06 81 GLU A C 1
ATOM 657 O O . GLU A 1 81 ? 1.403 0.618 39.109 1.00 77.06 81 GLU A O 1
ATOM 662 N N . PRO A 1 82 ? 3.237 1.244 40.266 1.00 69.38 82 PRO A N 1
ATOM 663 C CA . PRO A 1 82 ? 4.159 0.998 39.164 1.00 69.38 82 PRO A CA 1
ATOM 664 C C . PRO A 1 82 ? 3.998 -0.417 38.590 1.00 69.38 82 PRO A C 1
ATOM 666 O O . PRO A 1 82 ? 4.028 -1.408 39.313 1.00 69.38 82 PRO A O 1
ATOM 669 N N . GLY A 1 83 ? 3.804 -0.509 37.273 1.00 58.50 83 GLY A N 1
ATOM 670 C CA . GLY A 1 83 ? 3.631 -1.784 36.569 1.00 58.50 83 GLY A CA 1
ATOM 671 C C . GLY A 1 83 ? 2.202 -2.345 36.546 1.00 58.50 83 GLY A C 1
ATOM 672 O O . GLY A 1 83 ? 1.951 -3.274 35.780 1.00 58.50 83 GLY A O 1
ATOM 673 N N . ARG A 1 84 ? 1.239 -1.776 37.289 1.00 74.25 84 ARG A N 1
ATOM 674 C CA . ARG A 1 84 ? -0.182 -2.184 37.250 1.00 74.25 84 ARG A CA 1
ATOM 675 C C . ARG A 1 84 ? -1.018 -1.263 36.364 1.00 74.25 84 ARG A C 1
ATOM 677 O O . ARG A 1 84 ? -1.795 -0.437 36.841 1.00 74.25 84 ARG A O 1
ATOM 684 N N . ILE A 1 85 ? -0.834 -1.409 35.055 1.00 71.12 85 ILE A N 1
ATOM 685 C CA . ILE A 1 85 ? -1.515 -0.594 34.043 1.00 71.12 85 ILE A CA 1
ATOM 686 C C . ILE A 1 85 ? -2.941 -1.106 33.820 1.00 71.12 85 ILE A C 1
ATOM 688 O O . ILE A 1 85 ? -3.154 -2.276 33.511 1.00 71.12 85 ILE A O 1
ATOM 692 N N . THR A 1 86 ? -3.909 -0.201 33.917 1.00 76.31 86 THR A N 1
ATOM 693 C CA . THR A 1 86 ? -5.312 -0.406 33.555 1.00 76.31 86 THR A CA 1
ATOM 694 C C . THR A 1 86 ? -5.631 0.435 32.323 1.00 76.31 86 THR A C 1
ATOM 696 O O . THR A 1 86 ? -5.498 1.659 32.340 1.00 76.31 86 THR A O 1
ATOM 699 N N . ASP A 1 87 ? -6.050 -0.206 31.233 1.00 67.19 87 ASP A N 1
ATOM 700 C CA . ASP A 1 87 ? -6.505 0.508 30.038 1.00 67.19 87 ASP A CA 1
ATOM 701 C C . ASP A 1 87 ? -7.910 1.077 30.273 1.00 67.19 87 ASP A C 1
ATOM 703 O O . ASP A 1 87 ? -8.856 0.322 30.488 1.00 67.19 87 ASP A O 1
ATOM 707 N N . ILE A 1 88 ? -8.055 2.402 30.193 1.00 69.12 88 ILE A N 1
ATOM 708 C CA . ILE A 1 88 ? -9.340 3.100 30.377 1.00 69.12 88 ILE A CA 1
ATOM 709 C C . ILE A 1 88 ? -10.035 3.314 29.035 1.00 69.12 88 ILE A C 1
ATOM 711 O O . ILE A 1 88 ? -11.255 3.217 28.929 1.00 69.12 88 ILE A O 1
ATOM 715 N N . LYS A 1 89 ? -9.258 3.592 27.985 1.00 65.81 89 LYS A N 1
ATOM 716 C CA . LYS A 1 89 ? -9.772 3.747 26.628 1.00 65.81 89 LYS A CA 1
ATOM 717 C C . LYS A 1 89 ? -8.862 3.033 25.648 1.00 65.81 89 LYS A C 1
ATOM 719 O O . LYS A 1 89 ? -7.734 3.469 25.401 1.00 65.81 89 LYS A O 1
ATOM 724 N N . LYS A 1 90 ? -9.388 1.955 25.074 1.00 65.25 90 LYS A N 1
ATOM 725 C CA . LYS A 1 90 ? -8.790 1.265 23.933 1.00 65.25 90 LYS A CA 1
ATOM 726 C C . LYS A 1 90 ? -9.316 1.902 22.642 1.00 65.25 90 LYS A C 1
ATOM 728 O O . LYS A 1 90 ? -10.452 2.385 22.642 1.00 65.25 90 LYS A O 1
ATOM 733 N N . PRO A 1 91 ? -8.524 1.936 21.561 1.00 57.53 91 PRO A N 1
ATOM 734 C CA . PRO A 1 91 ? -9.087 2.134 20.234 1.00 57.53 91 PRO A CA 1
ATOM 735 C C . PRO A 1 91 ? -10.184 1.085 20.037 1.00 57.53 91 PRO A C 1
ATOM 737 O O . PRO A 1 91 ? -9.984 -0.079 20.390 1.00 57.53 91 PRO A O 1
ATOM 740 N N . GLU A 1 92 ? -11.354 1.499 19.553 1.00 55.56 92 GLU A N 1
ATOM 741 C CA . GLU A 1 92 ? -12.327 0.517 19.087 1.00 55.56 92 GLU A CA 1
ATOM 742 C C . GLU A 1 92 ? -11.692 -0.195 17.891 1.00 55.56 92 GLU A C 1
ATOM 744 O O . GLU A 1 92 ? -11.351 0.493 16.919 1.00 55.56 92 GLU A O 1
ATOM 749 N N . PRO A 1 93 ? -11.495 -1.526 17.957 1.00 53.94 93 PRO A N 1
ATOM 750 C CA . PRO A 1 93 ? -10.970 -2.255 16.819 1.00 53.94 93 PRO A CA 1
ATOM 751 C C . PRO A 1 93 ? -11.900 -2.010 15.637 1.00 53.94 93 PRO A C 1
ATOM 753 O O . PRO A 1 93 ? -13.123 -1.890 15.800 1.00 53.94 93 PRO A O 1
ATOM 756 N N . ARG A 1 94 ? -11.335 -1.910 14.431 1.00 55.31 94 ARG A N 1
ATOM 757 C CA . ARG A 1 94 ? -12.190 -1.799 13.248 1.00 55.31 94 ARG A CA 1
ATOM 758 C C . ARG A 1 94 ? -13.109 -3.019 13.212 1.00 55.31 94 ARG A C 1
ATOM 760 O O . ARG A 1 94 ? -12.626 -4.134 13.400 1.00 55.31 94 ARG A O 1
ATOM 767 N N . PRO A 1 95 ? -14.411 -2.843 12.933 1.00 60.78 95 PRO A N 1
ATOM 768 C CA . PRO A 1 95 ? -15.302 -3.977 12.769 1.00 60.78 95 PRO A CA 1
ATOM 769 C C . PRO A 1 95 ? -14.710 -4.943 11.743 1.00 60.78 95 PRO A C 1
ATOM 771 O O . PRO A 1 95 ? -14.388 -4.532 10.625 1.00 60.78 95 PRO A O 1
ATOM 774 N N . SER A 1 96 ? -14.558 -6.217 12.111 1.00 63.69 96 SER A N 1
ATOM 775 C CA . SER A 1 96 ? -14.088 -7.225 11.167 1.00 63.69 96 SER A CA 1
ATOM 776 C C . SER A 1 96 ? -15.119 -7.350 10.046 1.00 63.69 96 SER A C 1
ATOM 778 O O . SER A 1 96 ? -16.238 -7.825 10.261 1.00 63.69 96 SER A O 1
ATOM 780 N N . VAL A 1 97 ? -14.768 -6.911 8.843 1.00 69.88 97 VAL A N 1
ATOM 781 C CA . VAL A 1 97 ? -15.623 -7.096 7.673 1.00 69.88 97 VAL A CA 1
ATOM 782 C C . VAL A 1 97 ? -15.263 -8.436 7.054 1.00 69.88 97 VAL A C 1
ATOM 784 O O . VAL A 1 97 ? -14.186 -8.584 6.487 1.00 69.88 97 VAL A O 1
ATOM 787 N N . ALA A 1 98 ? -16.164 -9.415 7.150 1.00 80.62 98 ALA A N 1
ATOM 788 C CA . ALA A 1 98 ? -16.048 -10.637 6.366 1.00 80.62 98 ALA A CA 1
ATOM 789 C C . ALA A 1 98 ? -16.159 -10.272 4.877 1.00 80.62 98 ALA A C 1
ATOM 791 O O . ALA A 1 98 ? -17.243 -9.970 4.363 1.00 80.62 98 ALA A O 1
ATOM 792 N N . VAL A 1 99 ? -15.016 -10.234 4.196 1.00 85.69 99 VAL A N 1
ATOM 793 C CA . VAL A 1 99 ? -14.955 -9.938 2.768 1.00 85.69 99 VAL A CA 1
ATOM 794 C C . VAL A 1 99 ? -15.169 -11.237 2.009 1.00 85.69 99 VAL A C 1
ATOM 796 O O . VAL A 1 99 ? -14.410 -12.190 2.150 1.00 85.69 99 VAL A O 1
ATOM 799 N N . THR A 1 100 ? -16.219 -11.268 1.197 1.00 91.44 100 THR A N 1
ATOM 800 C CA . THR A 1 100 ? -16.495 -12.351 0.250 1.00 91.44 100 THR A CA 1
ATOM 801 C C . THR A 1 100 ? -16.397 -11.810 -1.173 1.00 91.44 100 THR A C 1
ATOM 803 O O . THR A 1 100 ? -16.433 -10.595 -1.380 1.00 91.44 100 THR A O 1
ATOM 806 N N . GLU A 1 101 ? -16.347 -12.695 -2.168 1.00 91.62 101 GLU A N 1
ATOM 807 C CA . GLU A 1 101 ? -16.431 -12.294 -3.581 1.00 91.62 101 GLU A CA 1
ATOM 808 C C . GLU A 1 101 ? -17.696 -11.464 -3.872 1.00 91.62 101 GLU A C 1
ATOM 810 O O . GLU A 1 101 ? -17.657 -10.492 -4.626 1.00 91.62 101 GLU A O 1
ATOM 815 N N . ALA A 1 102 ? -18.825 -11.796 -3.235 1.00 90.88 102 ALA A N 1
ATOM 816 C CA . ALA A 1 102 ? -20.059 -11.023 -3.368 1.00 90.88 102 ALA A CA 1
ATOM 817 C C . ALA A 1 102 ? -19.921 -9.615 -2.765 1.00 90.88 102 ALA A C 1
ATOM 819 O O . ALA A 1 102 ? -20.374 -8.646 -3.372 1.00 90.88 102 ALA A O 1
ATOM 820 N N . THR A 1 103 ? -19.249 -9.489 -1.615 1.00 91.31 103 THR A N 1
ATOM 821 C CA . THR A 1 103 ? -18.972 -8.196 -0.971 1.00 91.31 103 THR A CA 1
ATOM 822 C C . THR A 1 103 ? -18.070 -7.323 -1.847 1.00 91.31 103 THR A C 1
ATOM 824 O O . THR A 1 103 ? -18.333 -6.136 -2.011 1.00 91.31 103 THR A O 1
ATOM 827 N N . ILE A 1 104 ? -17.037 -7.900 -2.472 1.00 93.31 104 ILE A N 1
ATOM 828 C CA . ILE A 1 104 ? -16.104 -7.161 -3.342 1.00 93.31 104 ILE A CA 1
ATOM 829 C C . ILE A 1 104 ? -16.816 -6.541 -4.543 1.00 93.31 104 ILE A C 1
ATOM 831 O O . ILE A 1 104 ? -16.530 -5.400 -4.904 1.00 93.31 104 ILE A O 1
ATOM 835 N N . LYS A 1 105 ? -17.805 -7.234 -5.116 1.00 93.31 105 LYS A N 1
ATOM 836 C CA . LYS A 1 105 ? -18.628 -6.692 -6.212 1.00 93.31 105 LYS A CA 1
ATOM 837 C C . LYS A 1 105 ? -19.434 -5.450 -5.815 1.00 93.31 105 LYS A C 1
ATOM 839 O O . LYS A 1 105 ? -19.887 -4.722 -6.691 1.00 93.31 105 LYS A O 1
ATOM 844 N N . GLN A 1 106 ? -19.596 -5.191 -4.517 1.00 94.56 106 GLN A N 1
ATOM 845 C CA . GLN A 1 106 ? -20.248 -3.998 -3.973 1.00 94.56 106 GLN A CA 1
ATOM 846 C C . GLN A 1 106 ? -19.248 -2.870 -3.658 1.00 94.56 106 GLN A C 1
ATOM 848 O O . GLN A 1 106 ? -19.595 -1.918 -2.958 1.00 94.56 106 GLN A O 1
ATOM 853 N N . ALA A 1 107 ? -17.999 -2.954 -4.125 1.00 96.25 107 ALA A N 1
ATOM 854 C CA . ALA A 1 107 ? -17.030 -1.877 -3.970 1.00 96.25 107 ALA A CA 1
ATOM 855 C C . ALA A 1 107 ? -17.509 -0.599 -4.685 1.00 96.25 107 ALA A C 1
ATOM 857 O O . ALA A 1 107 ? -17.832 -0.606 -5.871 1.00 96.25 107 ALA A O 1
ATOM 858 N N . THR A 1 108 ? -17.522 0.518 -3.959 1.00 97.19 108 THR A N 1
ATOM 859 C CA . THR A 1 108 ? -17.811 1.860 -4.496 1.00 97.19 108 THR A CA 1
ATOM 860 C C . THR A 1 108 ? -16.548 2.681 -4.713 1.00 97.19 108 THR A C 1
ATOM 862 O O . THR A 1 108 ? -16.536 3.575 -5.557 1.00 97.19 108 THR A O 1
ATOM 865 N N . ALA A 1 109 ? -15.482 2.362 -3.979 1.00 97.38 109 ALA A N 1
ATOM 866 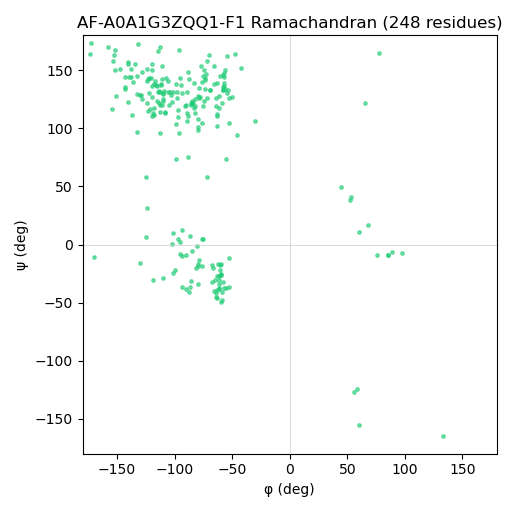C CA . ALA A 1 109 ? -14.161 2.942 -4.143 1.00 97.38 109 ALA A CA 1
ATOM 867 C C . ALA A 1 109 ? -13.095 1.941 -3.695 1.00 97.38 109 ALA A C 1
ATOM 869 O O . ALA A 1 109 ? -13.328 1.149 -2.779 1.00 97.38 109 ALA A O 1
ATOM 870 N N . ALA A 1 110 ? -11.916 2.023 -4.306 1.00 97.50 110 ALA A N 1
ATOM 871 C CA . ALA A 1 110 ? -10.730 1.330 -3.834 1.00 97.50 110 ALA A CA 1
ATOM 872 C C . ALA A 1 110 ? -9.505 2.232 -3.958 1.00 97.50 110 ALA A C 1
ATOM 874 O O . ALA A 1 110 ? -9.372 3.015 -4.902 1.00 97.50 110 ALA A O 1
ATOM 875 N N . THR A 1 111 ? -8.597 2.110 -3.003 1.00 97.50 111 THR A N 1
ATOM 876 C CA . THR A 1 111 ? -7.327 2.826 -2.984 1.00 97.50 111 THR A CA 1
ATOM 877 C C . THR A 1 111 ? -6.203 1.837 -2.727 1.00 97.50 111 THR A C 1
ATOM 879 O O . THR A 1 111 ? -6.246 1.083 -1.758 1.00 97.50 111 THR A O 1
ATOM 882 N N . LEU A 1 112 ? -5.181 1.873 -3.576 1.00 96.81 112 LEU A N 1
ATOM 883 C CA . LEU A 1 112 ? -3.894 1.250 -3.308 1.00 96.81 112 LEU A CA 1
ATOM 884 C C . LEU A 1 112 ? -3.063 2.213 -2.461 1.00 96.81 112 LEU A C 1
ATOM 886 O O . LEU A 1 112 ? -2.753 3.321 -2.899 1.00 96.81 112 LEU A O 1
ATOM 890 N N . ALA A 1 113 ? -2.714 1.797 -1.253 1.00 91.62 113 ALA A N 1
ATOM 891 C CA . ALA A 1 113 ? -1.783 2.512 -0.396 1.00 91.62 113 ALA A CA 1
ATOM 892 C C . ALA A 1 113 ? -0.393 1.882 -0.525 1.00 91.62 113 ALA A C 1
ATOM 894 O O . ALA A 1 113 ? -0.266 0.663 -0.428 1.00 91.62 113 ALA A O 1
ATOM 895 N N . LEU A 1 114 ? 0.631 2.709 -0.744 1.00 89.06 114 LEU A N 1
ATOM 896 C CA . LEU A 1 114 ? 2.028 2.313 -0.910 1.00 89.06 114 LEU A CA 1
ATOM 897 C C . LEU A 1 114 ? 2.916 3.133 0.020 1.00 89.06 114 LEU A C 1
ATOM 899 O O . LEU A 1 114 ? 2.892 4.358 -0.028 1.00 89.06 114 LEU A O 1
ATOM 903 N N . CYS A 1 115 ? 3.765 2.480 0.797 1.00 86.56 115 CYS A N 1
ATOM 904 C CA . CYS A 1 115 ? 4.872 3.142 1.478 1.00 86.56 115 CYS A CA 1
ATOM 905 C C . CYS A 1 115 ? 6.115 2.958 0.617 1.00 86.56 115 CYS A C 1
ATOM 907 O O . CYS A 1 115 ? 6.745 1.899 0.639 1.00 86.56 115 CYS A O 1
ATOM 909 N N . ALA A 1 116 ? 6.402 3.963 -0.206 1.00 87.94 116 ALA A N 1
ATOM 910 C CA . ALA A 1 116 ? 7.441 3.899 -1.224 1.00 87.94 116 ALA A CA 1
ATOM 911 C C . ALA A 1 116 ? 8.624 4.815 -0.892 1.00 87.94 116 ALA A C 1
ATOM 913 O O . ALA A 1 116 ? 8.484 5.840 -0.221 1.00 87.94 116 ALA A O 1
ATOM 914 N N . TRP A 1 117 ? 9.787 4.450 -1.415 1.00 87.50 117 TRP A N 1
ATOM 915 C CA . TRP A 1 117 ? 11.002 5.251 -1.405 1.00 87.50 117 TRP A CA 1
ATOM 916 C C . TRP A 1 117 ? 11.469 5.471 -2.844 1.00 87.50 117 TRP A C 1
ATOM 918 O O . TRP A 1 117 ? 11.565 4.514 -3.606 1.00 87.50 117 TRP A O 1
ATOM 928 N N . ALA A 1 118 ? 11.757 6.718 -3.212 1.00 90.69 118 ALA A N 1
ATOM 929 C CA . ALA A 1 118 ? 12.397 7.073 -4.478 1.00 90.69 118 ALA A CA 1
ATOM 930 C C . ALA A 1 118 ? 13.132 8.407 -4.294 1.00 90.69 118 ALA A C 1
ATOM 932 O O . ALA A 1 118 ? 12.474 9.407 -4.019 1.00 90.69 118 ALA A O 1
ATOM 933 N N . GLU A 1 119 ? 14.462 8.456 -4.420 1.00 85.31 119 GLU A N 1
ATOM 934 C CA . GLU A 1 119 ? 15.229 9.692 -4.148 1.00 85.31 119 GLU A CA 1
ATOM 935 C C . GLU A 1 119 ? 14.891 10.832 -5.117 1.00 85.31 119 GLU A C 1
ATOM 937 O O . GLU A 1 119 ? 14.641 11.953 -4.682 1.00 85.31 119 GLU A O 1
ATOM 942 N N . ASP A 1 120 ? 14.815 10.529 -6.413 1.00 88.25 120 ASP A N 1
ATOM 943 C CA . ASP A 1 120 ? 14.529 11.524 -7.460 1.00 88.25 120 ASP A CA 1
ATOM 944 C C . ASP A 1 120 ? 13.044 11.538 -7.867 1.00 88.25 120 ASP A C 1
ATOM 946 O O . ASP A 1 120 ? 12.640 12.239 -8.790 1.00 88.25 120 ASP A O 1
ATOM 950 N N . GLY A 1 121 ? 12.223 10.745 -7.176 1.00 89.62 121 GLY A N 1
ATOM 951 C CA . GLY A 1 121 ? 10.866 10.419 -7.594 1.00 89.62 121 GLY A CA 1
ATOM 952 C C . GLY A 1 121 ? 10.815 9.369 -8.711 1.00 89.62 121 GLY A C 1
ATOM 953 O O . GLY A 1 121 ? 11.821 9.030 -9.336 1.00 89.62 121 GLY A O 1
ATOM 954 N N . ALA A 1 122 ? 9.632 8.799 -8.923 1.00 93.50 122 ALA A N 1
ATOM 955 C CA . ALA A 1 122 ? 9.386 7.845 -9.998 1.00 93.50 122 ALA A CA 1
ATOM 956 C C . ALA A 1 122 ? 7.928 7.909 -10.454 1.00 93.50 122 ALA A C 1
ATOM 958 O O . ALA A 1 122 ? 7.014 7.752 -9.643 1.0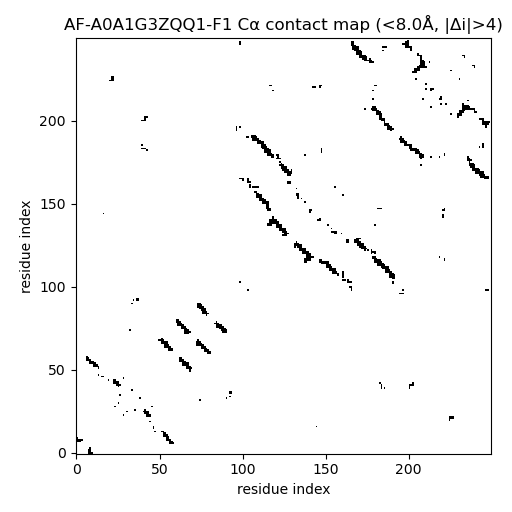0 93.50 122 ALA A O 1
ATOM 959 N N . GLU A 1 123 ? 7.720 8.067 -11.757 1.00 95.62 123 GLU A N 1
ATOM 960 C CA . GLU A 1 123 ? 6.428 7.794 -12.371 1.00 95.62 123 GLU A CA 1
ATOM 961 C C . GLU A 1 123 ? 6.350 6.303 -12.693 1.00 95.62 123 GLU A C 1
ATOM 963 O O . GLU A 1 123 ? 7.187 5.771 -13.427 1.00 95.62 123 GLU A O 1
ATOM 968 N N . VAL A 1 124 ? 5.350 5.630 -12.133 1.00 96.38 124 VAL A N 1
ATOM 969 C CA . VAL A 1 124 ? 5.172 4.189 -12.288 1.00 96.38 124 VAL A CA 1
ATOM 970 C C . VAL A 1 124 ? 3.815 3.859 -12.850 1.00 96.38 124 VAL A C 1
ATOM 972 O O . VAL A 1 124 ? 2.801 4.522 -12.604 1.00 96.38 124 VAL A O 1
ATOM 975 N N . GLY A 1 125 ? 3.793 2.747 -13.560 1.00 97.38 125 GLY A N 1
ATOM 976 C CA . GLY A 1 125 ? 2.555 2.083 -13.841 1.00 97.38 125 GLY A CA 1
ATOM 977 C C . GLY A 1 125 ? 1.938 1.374 -12.683 1.00 97.38 125 GLY A C 1
ATOM 978 O O . GLY A 1 125 ? 2.673 0.838 -11.883 1.00 97.38 125 GLY A O 1
ATOM 979 N N . VAL A 1 126 ? 0.612 1.328 -12.600 1.00 98.00 126 VAL A N 1
ATOM 980 C CA . VAL A 1 126 ? -0.072 0.472 -11.632 1.00 98.00 126 VAL A CA 1
ATOM 981 C C . VAL A 1 126 ? -1.014 -0.450 -12.374 1.00 98.00 126 VAL A C 1
ATOM 983 O O . VAL A 1 126 ? -1.999 0.006 -12.962 1.00 98.00 126 VAL A O 1
ATOM 986 N N . SER A 1 127 ? -0.723 -1.742 -12.303 1.00 98.38 127 SER A N 1
ATOM 987 C CA . SER A 1 127 ? -1.553 -2.803 -12.860 1.00 98.38 127 SER A CA 1
ATOM 988 C C . SER A 1 127 ? -2.135 -3.649 -11.732 1.00 98.38 127 SER A C 1
ATOM 990 O O . SER A 1 127 ? -1.413 -4.069 -10.829 1.00 98.38 127 SER A O 1
ATOM 992 N N . LEU A 1 128 ? -3.444 -3.887 -11.779 1.00 98.12 128 LEU A N 1
ATOM 993 C CA . LEU A 1 128 ? -4.193 -4.710 -10.833 1.00 98.12 128 LEU A CA 1
ATOM 994 C C . LEU A 1 128 ? -4.703 -5.945 -11.571 1.00 98.12 128 LEU A C 1
ATOM 996 O O . LEU A 1 128 ? -5.423 -5.828 -12.559 1.00 98.12 128 LEU A O 1
ATOM 1000 N N . ASN A 1 129 ? -4.330 -7.129 -11.088 1.00 97.62 129 ASN A N 1
ATOM 1001 C CA . ASN A 1 129 ? -4.717 -8.418 -11.665 1.00 97.62 129 ASN A CA 1
ATOM 1002 C C . ASN A 1 129 ? -4.425 -8.517 -13.175 1.00 97.62 129 ASN A C 1
ATOM 1004 O O . ASN A 1 129 ? -5.197 -9.103 -13.929 1.00 97.62 129 ASN A O 1
ATOM 1008 N N . GLY A 1 130 ? -3.292 -7.942 -13.595 1.00 96.69 130 GLY A N 1
ATOM 1009 C CA . GLY A 1 130 ? -2.801 -7.964 -14.976 1.00 96.69 130 GLY A CA 1
ATOM 1010 C C . GLY A 1 130 ? -3.294 -6.819 -15.863 1.00 96.69 130 GLY A C 1
ATOM 1011 O O . GLY A 1 130 ? -2.800 -6.680 -16.976 1.00 96.69 130 GLY A O 1
ATOM 1012 N N . GLU A 1 131 ? -4.212 -5.972 -15.392 1.00 98.06 131 GLU A N 1
ATOM 1013 C CA . GLU A 1 131 ? -4.734 -4.851 -16.179 1.00 98.06 131 GLU A CA 1
ATOM 1014 C C . GLU A 1 131 ? -4.294 -3.505 -15.601 1.00 98.06 131 GLU A C 1
ATOM 1016 O O . GLU A 1 131 ? -4.345 -3.277 -14.391 1.00 98.06 131 GLU A O 1
ATOM 1021 N N . ARG A 1 132 ? -3.893 -2.580 -16.478 1.00 97.44 132 ARG A N 1
ATOM 1022 C CA . ARG A 1 132 ? -3.509 -1.222 -16.096 1.00 97.44 132 ARG A CA 1
ATOM 1023 C C . ARG A 1 132 ? -4.700 -0.463 -15.503 1.00 97.44 132 ARG A C 1
ATOM 1025 O O . ARG A 1 132 ? -5.750 -0.339 -16.145 1.00 97.44 132 ARG A O 1
ATOM 1032 N N . VAL A 1 133 ? -4.514 0.086 -14.302 1.00 97.88 133 VAL A N 1
ATOM 1033 C CA . VAL A 1 133 ? -5.555 0.820 -13.563 1.00 97.88 133 VAL A CA 1
ATOM 1034 C C . VAL A 1 133 ? -5.203 2.271 -13.272 1.00 97.88 133 VAL A C 1
ATOM 1036 O O . VAL A 1 133 ? -6.109 3.090 -13.213 1.00 97.88 133 VAL A O 1
ATOM 1039 N N . ALA A 1 134 ? -3.927 2.616 -13.096 1.00 96.50 134 ALA A N 1
ATOM 1040 C CA . ALA A 1 134 ? -3.534 3.989 -12.776 1.00 96.50 134 ALA A CA 1
ATOM 1041 C C . ALA A 1 134 ? -2.072 4.271 -13.140 1.00 96.50 134 ALA A C 1
ATOM 1043 O O . ALA A 1 134 ? -1.305 3.356 -13.439 1.00 96.50 134 ALA A O 1
ATOM 1044 N N . THR A 1 135 ? -1.683 5.541 -13.082 1.00 95.69 135 THR A N 1
ATOM 1045 C CA . THR A 1 135 ? -0.281 5.973 -13.024 1.00 95.69 135 THR A CA 1
ATOM 1046 C C . THR A 1 135 ? -0.022 6.522 -11.624 1.00 95.69 135 THR A C 1
ATOM 1048 O O . THR A 1 135 ? -0.832 7.287 -11.100 1.00 95.69 135 THR A O 1
ATOM 1051 N N . GLY A 1 136 ? 1.068 6.090 -10.997 1.00 93.00 136 GLY A N 1
ATOM 1052 C CA . GLY A 1 136 ? 1.478 6.517 -9.664 1.00 93.00 136 GLY A CA 1
ATOM 1053 C C . GLY A 1 136 ? 2.692 7.432 -9.723 1.00 93.00 136 GLY A C 1
ATOM 1054 O O . GLY A 1 136 ? 3.590 7.204 -10.524 1.00 93.00 136 GLY A O 1
ATOM 1055 N N . GLN A 1 137 ? 2.736 8.430 -8.843 1.00 93.31 137 GLN A N 1
ATOM 1056 C CA . GLN A 1 137 ? 3.932 9.237 -8.599 1.00 93.31 137 GLN A CA 1
AT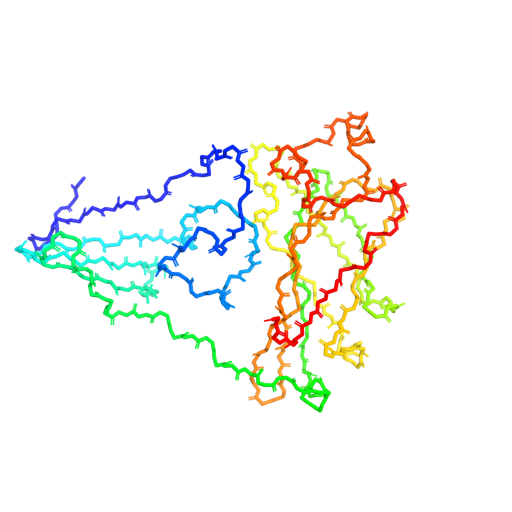OM 1057 C C . GLN A 1 137 ? 4.503 8.865 -7.230 1.00 93.31 137 GLN A C 1
ATOM 1059 O O . GLN A 1 137 ? 3.873 9.093 -6.190 1.00 93.31 137 GLN A O 1
ATOM 1064 N N . LEU A 1 138 ? 5.682 8.252 -7.230 1.00 90.75 138 LEU A N 1
ATOM 1065 C CA . LEU A 1 138 ? 6.427 7.887 -6.030 1.00 90.75 138 LEU A CA 1
ATOM 1066 C C . LEU A 1 138 ? 7.444 8.986 -5.715 1.00 90.75 138 LEU A C 1
ATOM 1068 O O . LEU A 1 138 ? 8.044 9.549 -6.625 1.00 90.75 138 LEU A O 1
ATOM 1072 N N . GLY A 1 139 ? 7.664 9.269 -4.428 1.00 82.19 139 GLY A N 1
ATOM 1073 C CA . GLY A 1 139 ? 8.658 10.256 -3.995 1.00 82.19 139 GLY A CA 1
ATOM 1074 C C . GLY A 1 139 ? 8.416 11.692 -4.515 1.00 82.19 139 GLY A C 1
ATOM 1075 O O . GLY A 1 139 ? 7.260 12.053 -4.762 1.00 82.19 139 GLY A O 1
ATOM 1076 N N . PRO A 1 140 ? 9.480 12.519 -4.610 1.00 84.00 140 PRO A N 1
ATOM 1077 C CA . PRO A 1 140 ? 10.813 12.240 -4.073 1.00 84.00 140 PRO A CA 1
ATOM 1078 C C . PRO A 1 140 ? 10.772 12.047 -2.549 1.00 84.00 140 PRO A C 1
ATOM 1080 O O . PRO A 1 140 ? 9.972 12.666 -1.843 1.00 84.00 140 PRO A O 1
ATOM 1083 N N . THR A 1 141 ? 11.610 11.156 -2.033 1.00 77.19 141 THR A N 1
ATOM 1084 C CA . THR A 1 141 ? 11.797 10.926 -0.598 1.00 77.19 141 THR A CA 1
ATOM 1085 C C . THR A 1 141 ? 13.084 11.623 -0.168 1.00 77.19 141 THR A C 1
ATOM 1087 O O . THR A 1 141 ? 14.113 11.461 -0.818 1.00 77.19 141 THR A O 1
ATOM 1090 N N . MET A 1 142 ? 13.046 12.408 0.917 1.00 65.81 142 MET A N 1
ATOM 1091 C CA . MET A 1 142 ? 14.246 13.093 1.416 1.00 65.81 142 MET A CA 1
ATOM 1092 C C . MET A 1 142 ? 15.362 12.081 1.701 1.00 65.81 142 MET A C 1
ATOM 1094 O O . MET A 1 142 ? 15.116 11.063 2.352 1.00 65.81 142 MET A O 1
ATOM 1098 N N . ARG A 1 143 ? 16.579 12.393 1.241 1.00 62.38 143 ARG A N 1
ATOM 1099 C CA . ARG A 1 143 ? 17.707 11.454 1.157 1.00 62.38 143 ARG A CA 1
ATOM 1100 C C . ARG A 1 143 ? 18.160 10.840 2.492 1.00 62.38 143 ARG A C 1
ATOM 1102 O O . ARG A 1 143 ? 18.816 9.817 2.456 1.00 62.38 143 ARG A O 1
ATOM 1109 N N . ASN A 1 144 ? 17.805 11.389 3.662 1.00 54.22 144 ASN A N 1
ATOM 1110 C CA . ASN A 1 144 ? 18.608 11.136 4.871 1.00 54.22 144 ASN A CA 1
ATOM 1111 C C . ASN A 1 144 ? 17.886 10.560 6.109 1.00 54.22 144 ASN A C 1
ATOM 1113 O O . ASN A 1 144 ? 18.534 10.475 7.149 1.00 54.22 144 ASN A O 1
ATOM 1117 N N . SER A 1 145 ? 16.600 10.175 6.075 1.00 54.88 145 SER A N 1
ATOM 1118 C CA . SER A 1 145 ? 15.996 9.545 7.284 1.00 54.88 145 SER A CA 1
ATOM 1119 C C . SER A 1 145 ? 14.612 8.898 7.170 1.00 54.88 145 SER A C 1
ATOM 1121 O O . SER A 1 145 ? 14.206 8.214 8.104 1.00 54.88 145 SER A O 1
ATOM 1123 N N . ASN A 1 146 ? 13.871 9.083 6.072 1.00 63.59 146 ASN A N 1
ATOM 1124 C CA . ASN A 1 146 ? 12.439 8.738 6.023 1.00 63.59 146 ASN A CA 1
ATOM 1125 C C . ASN A 1 146 ? 12.079 7.767 4.883 1.00 63.59 146 ASN A C 1
ATOM 1127 O O . ASN A 1 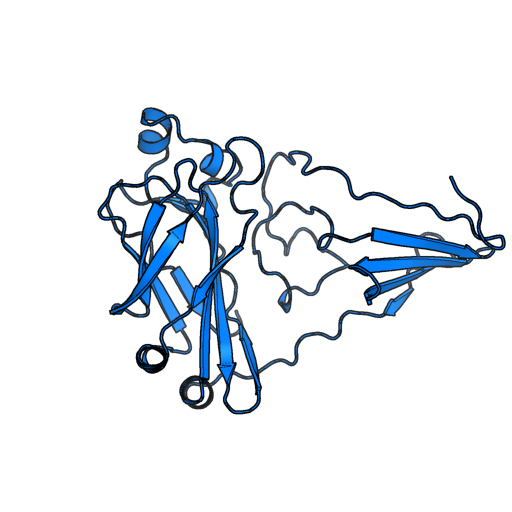146 ? 10.980 7.843 4.322 1.00 63.59 146 ASN A O 1
ATOM 1131 N N . ALA A 1 147 ? 12.996 6.868 4.508 1.00 71.44 147 ALA A N 1
ATOM 1132 C CA . ALA A 1 147 ? 12.690 5.813 3.543 1.00 71.44 147 ALA A CA 1
ATOM 1133 C C . ALA A 1 147 ? 11.466 5.009 4.017 1.00 71.44 147 ALA A C 1
ATOM 1135 O O . ALA A 1 147 ? 11.377 4.625 5.180 1.00 71.44 147 ALA A O 1
ATOM 1136 N N . PHE A 1 148 ? 10.491 4.821 3.122 1.00 76.56 148 PHE A N 1
ATOM 1137 C CA . PHE A 1 148 ? 9.225 4.123 3.389 1.00 76.56 148 PHE A CA 1
ATOM 1138 C C . PHE A 1 148 ? 8.332 4.726 4.495 1.00 76.56 148 PHE A C 1
ATOM 1140 O O . PHE A 1 148 ? 7.341 4.107 4.868 1.00 76.56 148 PHE A O 1
ATOM 1147 N N . ALA A 1 149 ? 8.613 5.934 4.997 1.00 68.31 149 ALA A N 1
ATOM 1148 C CA . ALA A 1 149 ? 7.816 6.550 6.068 1.00 68.31 149 ALA A CA 1
ATOM 1149 C C . ALA A 1 149 ? 6.520 7.223 5.573 1.00 68.31 149 ALA A C 1
ATOM 1151 O O . ALA A 1 149 ? 5.614 7.498 6.358 1.00 68.31 149 ALA A O 1
ATOM 1152 N N . GLY A 1 150 ? 6.445 7.546 4.278 1.00 70.38 150 GLY A N 1
ATOM 1153 C CA . GLY A 1 150 ? 5.311 8.246 3.678 1.00 70.38 150 GLY A CA 1
ATOM 1154 C C . GLY A 1 150 ? 4.388 7.306 2.913 1.00 70.38 150 GLY A C 1
ATOM 1155 O O . GLY A 1 150 ? 4.811 6.676 1.943 1.00 70.38 150 GLY A O 1
ATOM 1156 N N . GLU A 1 151 ? 3.111 7.283 3.292 1.00 80.50 151 GLU A N 1
ATOM 1157 C CA . GLU A 1 151 ? 2.078 6.596 2.522 1.00 80.50 151 GLU A CA 1
ATOM 1158 C C . GLU A 1 151 ? 1.665 7.437 1.302 1.00 80.50 151 GLU A C 1
ATOM 1160 O O . GLU A 1 151 ? 1.293 8.609 1.405 1.00 80.50 151 GLU A O 1
ATOM 1165 N N . LYS A 1 152 ? 1.705 6.818 0.126 1.00 87.00 152 LYS A N 1
ATOM 1166 C CA . LYS A 1 152 ? 1.142 7.313 -1.127 1.00 87.00 152 LYS A CA 1
ATOM 1167 C C . LYS A 1 152 ? -0.138 6.547 -1.418 1.00 87.00 152 LYS A C 1
ATOM 1169 O O . LYS A 1 152 ? -0.158 5.321 -1.369 1.00 87.00 152 LYS A O 1
ATOM 1174 N N . ARG A 1 153 ? -1.206 7.272 -1.736 1.00 93.25 153 ARG A N 1
ATOM 1175 C CA . ARG A 1 153 ? -2.528 6.704 -2.012 1.00 93.25 153 ARG A CA 1
ATOM 1176 C C . ARG A 1 153 ? -2.870 6.904 -3.482 1.00 93.25 153 ARG A C 1
ATOM 1178 O O . ARG A 1 153 ? -2.931 8.035 -3.953 1.00 93.25 153 ARG A O 1
ATOM 1185 N N . ILE A 1 154 ? -3.088 5.803 -4.190 1.00 96.31 154 ILE A N 1
ATOM 1186 C CA . ILE A 1 154 ? -3.447 5.772 -5.607 1.00 96.31 154 ILE A CA 1
ATOM 1187 C C . ILE A 1 154 ? -4.876 5.246 -5.705 1.00 96.31 154 ILE A C 1
ATOM 1189 O O . ILE A 1 154 ? -5.155 4.099 -5.353 1.00 96.31 154 ILE A O 1
ATOM 1193 N N . SER A 1 155 ? -5.798 6.096 -6.148 1.00 97.25 155 SER A N 1
ATOM 1194 C CA . SER A 1 155 ? -7.199 5.704 -6.310 1.00 97.25 155 SER A CA 1
ATOM 1195 C C . SER A 1 155 ? -7.357 4.803 -7.530 1.00 97.25 155 SER A C 1
ATOM 1197 O O . SER A 1 155 ? -6.839 5.111 -8.602 1.00 97.25 155 SER A O 1
ATOM 1199 N N . ILE A 1 156 ? -8.088 3.702 -7.370 1.00 98.00 156 ILE A N 1
ATOM 1200 C CA . ILE A 1 156 ? -8.464 2.824 -8.475 1.00 98.00 156 ILE A CA 1
ATOM 1201 C C . ILE A 1 156 ? -9.698 3.430 -9.155 1.00 98.00 156 ILE A C 1
ATOM 1203 O O . ILE A 1 156 ? -10.693 3.678 -8.465 1.00 98.00 156 ILE A O 1
ATOM 1207 N N . PRO A 1 157 ? -9.668 3.675 -10.477 1.00 97.62 157 PRO A N 1
ATOM 1208 C CA . PRO A 1 157 ? -10.817 4.214 -11.192 1.00 97.62 157 PRO A CA 1
ATOM 1209 C C . PRO A 1 157 ? -12.063 3.340 -11.041 1.00 97.62 157 PRO A C 1
ATOM 1211 O O . PRO A 1 157 ? -11.979 2.111 -10.942 1.00 97.62 157 PRO A O 1
ATOM 1214 N N . ARG A 1 158 ? -13.240 3.971 -11.033 1.00 96.69 158 ARG A N 1
ATOM 1215 C CA . ARG A 1 158 ? -14.513 3.301 -10.727 1.00 96.69 158 ARG A CA 1
ATOM 1216 C C . ARG A 1 158 ? -14.804 2.146 -11.687 1.00 96.69 158 ARG A C 1
ATOM 1218 O O . ARG A 1 158 ? -15.243 1.080 -11.270 1.00 96.69 158 ARG A O 1
ATOM 1225 N N . GLU A 1 159 ? -14.522 2.337 -12.967 1.00 97.25 159 GLU A N 1
ATOM 1226 C CA . GLU A 1 159 ? -14.691 1.352 -14.033 1.00 97.25 159 GLU A CA 1
ATOM 1227 C C . GLU A 1 159 ? -13.742 0.147 -13.915 1.00 97.25 159 GLU A C 1
ATOM 1229 O O . GLU A 1 159 ? -14.003 -0.911 -14.494 1.00 97.25 159 GLU A O 1
ATOM 1234 N N . LYS A 1 160 ? -12.665 0.284 -13.131 1.00 98.06 160 LYS A N 1
ATOM 1235 C CA . LYS A 1 160 ? -11.669 -0.760 -12.858 1.00 98.06 160 LYS A CA 1
ATOM 1236 C C . LYS A 1 160 ? -11.941 -1.527 -11.563 1.00 98.06 160 LYS A C 1
ATOM 1238 O O . LYS A 1 160 ? -11.314 -2.558 -11.343 1.00 98.06 160 LYS A O 1
ATOM 1243 N N . LEU A 1 161 ? -12.906 -1.109 -10.734 1.00 97.56 161 LEU A N 1
ATOM 1244 C CA . LEU A 1 161 ? -13.245 -1.809 -9.481 1.00 97.56 161 LEU A CA 1
ATOM 1245 C C . LEU A 1 161 ? -13.698 -3.258 -9.710 1.00 97.56 161 LEU A C 1
ATOM 1247 O O . LEU A 1 161 ? -13.474 -4.112 -8.859 1.00 97.56 161 LEU A O 1
ATOM 1251 N N . LYS A 1 162 ? -14.250 -3.567 -10.890 1.00 96.56 162 LYS A N 1
ATOM 1252 C CA . LYS A 1 162 ? -14.604 -4.937 -11.308 1.00 96.56 162 LYS A CA 1
ATOM 1253 C C . LYS A 1 162 ? -13.418 -5.912 -11.342 1.00 96.56 162 LYS A C 1
ATOM 1255 O O . LYS A 1 162 ? -13.634 -7.116 -11.412 1.00 96.56 162 LYS A O 1
ATOM 1260 N N . LEU A 1 163 ? -12.184 -5.402 -11.341 1.00 97.44 163 LEU A N 1
ATOM 1261 C CA . LEU A 1 163 ? -10.968 -6.211 -11.319 1.00 97.44 163 LEU A CA 1
ATOM 1262 C C . LEU A 1 163 ? -10.625 -6.725 -9.924 1.00 97.44 163 LEU A C 1
ATOM 1264 O O . LEU A 1 163 ? -9.811 -7.638 -9.828 1.00 97.44 163 LEU A O 1
ATOM 1268 N N . LEU A 1 164 ? -11.196 -6.147 -8.864 1.00 97.56 164 LEU A N 1
ATOM 1269 C CA . LEU A 1 164 ? -10.913 -6.538 -7.485 1.00 97.56 164 LEU A CA 1
ATOM 1270 C C . LEU A 1 164 ? -11.337 -7.989 -7.238 1.00 97.56 164 LEU A C 1
ATOM 1272 O O . LEU A 1 164 ? -12.389 -8.435 -7.691 1.00 97.56 164 LEU A O 1
ATOM 1276 N N . ARG A 1 165 ? -10.501 -8.713 -6.497 1.00 96.31 165 ARG A N 1
ATOM 1277 C CA . ARG A 1 165 ? -10.697 -10.110 -6.082 1.00 96.31 165 ARG A CA 1
ATOM 1278 C C . ARG A 1 165 ? -10.417 -10.245 -4.590 1.00 96.31 165 ARG A C 1
ATOM 1280 O O . ARG A 1 165 ? -9.935 -9.297 -3.966 1.00 96.31 165 ARG A O 1
ATOM 1287 N N . LEU A 1 166 ? -10.684 -11.411 -4.000 1.00 94.19 166 LEU A N 1
ATOM 1288 C CA . LEU A 1 166 ? -10.217 -11.687 -2.634 1.00 94.19 166 LEU A CA 1
ATOM 1289 C C . LEU A 1 166 ? -8.689 -11.646 -2.541 1.00 94.19 166 LEU A C 1
ATOM 1291 O O . LEU A 1 166 ? -8.145 -11.120 -1.571 1.00 94.19 166 LEU A O 1
ATOM 1295 N N . ASP A 1 167 ? -8.024 -12.146 -3.581 1.00 94.69 167 ASP A N 1
ATOM 1296 C CA . ASP A 1 167 ? -6.575 -12.206 -3.720 1.00 94.69 167 ASP A CA 1
ATOM 1297 C C . ASP A 1 167 ? -6.160 -11.380 -4.939 1.00 94.69 167 ASP A C 1
ATOM 1299 O O . ASP A 1 167 ? -6.500 -11.708 -6.078 1.00 94.69 167 ASP A O 1
ATOM 1303 N N . ASN A 1 168 ? -5.449 -10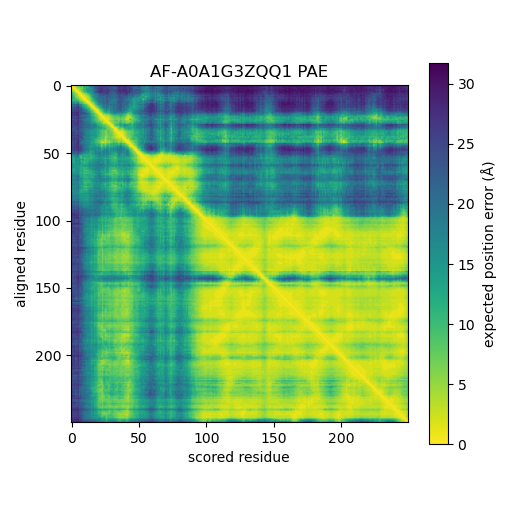.280 -4.698 1.00 96.50 168 ASN A N 1
ATOM 1304 C CA . ASN A 1 168 ? -5.072 -9.324 -5.732 1.00 96.50 168 ASN A CA 1
ATOM 1305 C C . ASN A 1 168 ? -3.568 -9.353 -5.975 1.00 96.50 168 ASN A C 1
ATOM 1307 O O . ASN A 1 168 ? -2.781 -9.370 -5.032 1.00 96.50 168 ASN A O 1
ATOM 1311 N N . ALA A 1 169 ? -3.174 -9.301 -7.242 1.00 96.75 169 ALA A N 1
ATOM 1312 C CA . ALA A 1 169 ? -1.802 -9.097 -7.671 1.00 96.75 169 ALA A CA 1
ATOM 1313 C C . ALA A 1 169 ? -1.645 -7.660 -8.178 1.00 96.75 169 ALA A C 1
ATOM 1315 O O . ALA A 1 169 ? -2.313 -7.261 -9.134 1.00 96.75 169 ALA A O 1
ATOM 1316 N N . VAL A 1 170 ? -0.763 -6.884 -7.552 1.00 97.25 170 VAL A N 1
ATOM 1317 C CA . VAL A 1 170 ? -0.433 -5.520 -7.983 1.00 97.25 170 VAL A CA 1
ATOM 1318 C C . VAL A 1 170 ? 0.983 -5.490 -8.535 1.00 97.25 170 VAL A C 1
ATOM 1320 O O . VAL A 1 170 ? 1.909 -5.956 -7.882 1.00 97.25 170 VAL A O 1
ATOM 1323 N N . THR A 1 171 ? 1.162 -4.927 -9.724 1.00 97.44 171 THR A N 1
ATOM 1324 C CA . THR A 1 171 ? 2.477 -4.779 -10.364 1.00 97.44 171 THR A CA 1
ATOM 1325 C C . THR A 1 171 ? 2.727 -3.313 -10.681 1.00 97.44 171 THR A C 1
ATOM 1327 O O . THR A 1 171 ? 1.787 -2.604 -11.055 1.00 97.44 171 THR A O 1
ATOM 1330 N N . LEU A 1 172 ? 3.976 -2.866 -10.521 1.00 97.50 172 LEU A N 1
ATOM 1331 C CA . LEU A 1 172 ? 4.399 -1.521 -10.875 1.00 97.50 172 LEU A CA 1
ATOM 1332 C C . LEU A 1 172 ? 5.290 -1.516 -12.115 1.00 97.50 172 LEU A C 1
ATOM 1334 O O . LEU A 1 172 ? 6.410 -2.015 -12.068 1.00 97.50 172 LEU A O 1
ATOM 1338 N N . ASP A 1 173 ? 4.817 -0.935 -13.214 1.00 96.50 173 ASP A N 1
ATOM 1339 C CA . ASP A 1 173 ? 5.614 -0.856 -14.442 1.00 96.50 173 ASP A CA 1
ATOM 1340 C C . ASP A 1 173 ? 6.640 0.276 -14.338 1.00 96.50 173 ASP A C 1
ATOM 1342 O O . ASP A 1 173 ? 6.298 1.389 -13.931 1.00 96.50 173 ASP A O 1
ATOM 1346 N N . ASN A 1 174 ? 7.883 0.005 -14.741 1.00 94.19 174 ASN A N 1
ATOM 1347 C CA . ASN A 1 174 ? 9.007 0.938 -14.630 1.00 94.19 174 ASN A CA 1
ATOM 1348 C C . ASN A 1 174 ? 9.707 1.189 -15.985 1.00 94.19 174 ASN A C 1
ATOM 1350 O O . ASN A 1 174 ? 10.910 0.946 -16.116 1.00 94.19 174 ASN A O 1
ATOM 1354 N N . PRO A 1 175 ? 8.989 1.677 -17.014 1.00 87.44 175 PRO A N 1
ATOM 1355 C CA . PRO A 1 175 ? 9.563 1.853 -18.352 1.00 87.44 175 PRO A CA 1
ATOM 1356 C C . PRO A 1 175 ? 10.712 2.873 -18.374 1.00 87.44 175 PRO A C 1
ATOM 1358 O O . PRO A 1 175 ? 11.630 2.762 -19.181 1.00 87.44 175 PRO A O 1
ATOM 1361 N N . ASN A 1 176 ? 10.699 3.830 -17.444 1.00 92.25 176 ASN A N 1
ATOM 1362 C CA . ASN A 1 176 ? 11.682 4.908 -17.361 1.00 92.25 176 ASN A CA 1
ATOM 1363 C C . ASN A 1 176 ? 12.936 4.530 -16.561 1.00 92.25 176 ASN A C 1
ATOM 1365 O O . ASN A 1 176 ? 13.764 5.398 -16.296 1.00 92.25 176 ASN A O 1
ATOM 1369 N N . ARG A 1 177 ? 13.083 3.254 -16.164 1.00 94.50 177 ARG A N 1
ATOM 1370 C CA . ARG A 1 177 ? 14.258 2.758 -15.427 1.00 94.50 177 ARG A CA 1
ATOM 1371 C C . ARG A 1 177 ? 14.538 3.591 -14.168 1.00 94.50 177 ARG A C 1
ATOM 1373 O O . ARG A 1 177 ? 15.682 3.904 -13.850 1.00 94.50 177 ARG A O 1
ATOM 1380 N N . ALA A 1 178 ? 13.482 3.970 -13.451 1.00 94.44 178 ALA A N 1
ATOM 1381 C CA . ALA A 1 178 ? 13.604 4.674 -12.187 1.00 94.44 178 ALA A CA 1
ATOM 1382 C C . ALA A 1 178 ? 14.025 3.704 -11.073 1.00 94.44 178 ALA A C 1
ATOM 1384 O O . ALA A 1 178 ? 13.601 2.546 -11.041 1.00 94.44 178 ALA A O 1
ATOM 1385 N N . ILE A 1 179 ? 14.838 4.185 -10.135 1.00 94.62 179 ILE A N 1
ATOM 1386 C CA . ILE A 1 179 ? 15.253 3.422 -8.955 1.00 94.62 179 ILE A CA 1
ATOM 1387 C C . ILE A 1 179 ? 14.357 3.820 -7.785 1.00 94.62 179 ILE A C 1
ATOM 1389 O O . ILE A 1 179 ? 14.370 4.973 -7.350 1.00 94.62 179 ILE A O 1
ATOM 1393 N N . PHE A 1 180 ? 13.577 2.862 -7.298 1.00 93.81 180 PHE A N 1
ATOM 1394 C CA . PHE A 1 180 ? 12.656 3.024 -6.186 1.00 93.81 180 PHE A CA 1
ATOM 1395 C C . PHE A 1 180 ? 12.452 1.696 -5.454 1.00 93.81 180 PHE A C 1
ATOM 1397 O O . PHE A 1 180 ? 12.800 0.619 -5.944 1.00 93.81 180 PHE A O 1
ATOM 1404 N N . GLY A 1 181 ? 11.845 1.779 -4.276 1.00 91.81 181 GLY A N 1
ATOM 1405 C CA . GLY A 1 181 ? 11.412 0.627 -3.503 1.00 91.81 181 GLY A CA 1
ATOM 1406 C C . GLY A 1 181 ? 10.001 0.809 -2.959 1.00 91.81 181 GLY A C 1
ATOM 1407 O O . GLY A 1 181 ? 9.538 1.930 -2.742 1.00 91.81 181 GLY A O 1
ATOM 1408 N N . VAL A 1 182 ? 9.330 -0.304 -2.691 1.00 90.12 182 VAL A N 1
ATOM 1409 C CA . VAL A 1 182 ? 8.045 -0.375 -1.994 1.00 90.12 182 VAL A CA 1
ATOM 1410 C C . VAL A 1 182 ? 8.233 -1.250 -0.767 1.00 90.12 182 VAL A C 1
ATOM 1412 O O . VAL A 1 182 ? 8.524 -2.436 -0.895 1.00 90.12 182 VAL A O 1
ATOM 1415 N N . GLY A 1 183 ? 8.066 -0.668 0.418 1.00 82.75 183 GLY A N 1
ATOM 1416 C CA . GLY A 1 183 ? 8.165 -1.416 1.670 1.00 82.75 183 GLY A CA 1
ATOM 1417 C C . GLY A 1 183 ? 6.849 -2.050 2.083 1.00 82.75 183 GLY A C 1
ATOM 1418 O O . GLY A 1 183 ? 6.806 -3.202 2.507 1.00 82.75 183 GLY A O 1
ATOM 1419 N N . HIS A 1 184 ? 5.754 -1.312 1.906 1.00 81.00 184 HIS A N 1
ATOM 1420 C CA . HIS A 1 184 ? 4.421 -1.777 2.265 1.00 81.00 184 HIS A CA 1
ATOM 1421 C C . HIS A 1 184 ? 3.415 -1.416 1.196 1.00 81.00 184 HIS A C 1
ATOM 1423 O O . HIS A 1 184 ? 3.477 -0.341 0.599 1.00 81.00 184 HIS A O 1
ATOM 1429 N N . ALA A 1 185 ? 2.463 -2.318 1.009 1.00 88.31 185 ALA A N 1
ATOM 1430 C CA . ALA A 1 185 ? 1.316 -2.109 0.157 1.00 88.31 185 ALA A CA 1
ATOM 1431 C C . ALA A 1 185 ? 0.087 -2.766 0.782 1.00 88.31 185 ALA A C 1
ATOM 1433 O O . ALA A 1 185 ? 0.200 -3.836 1.388 1.00 88.31 185 ALA A O 1
ATOM 1434 N N . TYR A 1 186 ? -1.070 -2.129 0.625 1.00 91.31 186 TYR A N 1
ATOM 1435 C CA . TYR A 1 186 ? -2.375 -2.709 0.931 1.00 91.31 186 TYR A CA 1
ATOM 1436 C C . TYR A 1 186 ? -3.468 -2.048 0.081 1.00 91.31 186 TYR A C 1
ATOM 1438 O O . TYR A 1 186 ? -3.307 -0.923 -0.400 1.00 91.31 186 TYR A O 1
ATOM 1446 N N . LEU A 1 187 ? -4.592 -2.743 -0.095 1.00 93.94 187 LEU A N 1
ATOM 1447 C CA . LEU A 1 187 ? -5.808 -2.175 -0.678 1.00 93.94 187 LEU A CA 1
ATOM 1448 C C . LEU A 1 187 ? -6.780 -1.779 0.431 1.00 93.94 187 LEU A C 1
ATOM 1450 O O . LEU A 1 187 ? -6.959 -2.519 1.396 1.00 93.94 187 LEU A O 1
ATOM 1454 N N . ASP A 1 188 ? -7.408 -0.621 0.268 1.00 92.88 188 ASP A N 1
ATOM 1455 C CA . ASP A 1 188 ? -8.478 -0.091 1.113 1.00 92.88 188 ASP A CA 1
ATOM 1456 C C . ASP A 1 188 ? -9.733 0.054 0.247 1.00 92.88 188 ASP A C 1
ATOM 1458 O O . ASP A 1 188 ? -9.707 0.776 -0.752 1.00 92.88 188 ASP A O 1
ATOM 1462 N N . ILE A 1 189 ? -10.804 -0.666 0.576 1.00 94.12 189 ILE A N 1
ATOM 1463 C CA . ILE A 1 189 ? -12.055 -0.690 -0.190 1.00 94.12 189 ILE A CA 1
ATOM 1464 C C . ILE A 1 189 ? -13.170 -0.100 0.656 1.00 94.12 189 ILE A C 1
ATOM 1466 O O . ILE A 1 189 ? -13.320 -0.459 1.821 1.00 94.12 189 ILE A O 1
ATOM 1470 N N . LYS A 1 190 ? -14.003 0.741 0.040 1.00 94.19 190 LYS A N 1
ATOM 1471 C CA . LYS A 1 190 ? -15.290 1.177 0.590 1.00 94.19 190 LYS A CA 1
ATOM 1472 C C . LYS A 1 190 ? -16.430 0.479 -0.145 1.00 94.19 190 LYS A C 1
ATOM 1474 O O . LYS A 1 190 ? -16.464 0.493 -1.376 1.00 94.19 190 LYS A O 1
ATOM 1479 N N . PHE A 1 191 ? -17.381 -0.086 0.589 1.00 93.44 191 PHE A N 1
ATOM 1480 C CA . PHE A 1 191 ? -18.554 -0.767 0.035 1.00 93.44 191 PHE A CA 1
ATOM 1481 C C . PHE A 1 191 ? -19.784 0.149 -0.024 1.00 93.44 191 PHE A C 1
ATOM 1483 O O . PHE A 1 191 ? -19.791 1.239 0.553 1.00 93.44 191 PHE A O 1
ATOM 1490 N N . VAL A 1 192 ? -20.825 -0.283 -0.745 1.00 92.75 192 VAL A N 1
ATOM 1491 C CA . VAL A 1 192 ? -22.105 0.447 -0.875 1.00 92.75 192 VAL A CA 1
ATOM 1492 C C . VAL A 1 192 ? -22.760 0.714 0.483 1.00 92.75 192 VAL A C 1
ATOM 1494 O O . VAL A 1 192 ? -23.305 1.793 0.691 1.00 92.75 192 VAL A O 1
ATOM 1497 N N . ASP A 1 193 ? -22.664 -0.231 1.417 1.00 88.56 193 ASP A N 1
ATOM 1498 C CA . ASP A 1 193 ? -23.226 -0.120 2.772 1.00 88.56 193 ASP A CA 1
ATOM 1499 C C . ASP A 1 193 ? -22.407 0.780 3.721 1.00 88.56 193 ASP A C 1
ATOM 1501 O O . ASP A 1 193 ? -22.713 0.890 4.906 1.00 88.56 193 ASP A O 1
ATOM 1505 N N . GLY A 1 194 ? -21.356 1.427 3.209 1.00 87.00 194 GLY A N 1
ATOM 1506 C CA . GLY A 1 194 ? -20.500 2.338 3.961 1.00 87.00 194 GLY A CA 1
ATOM 1507 C C . GLY A 1 194 ? -19.370 1.663 4.736 1.00 87.00 194 GLY A C 1
ATOM 1508 O O . GLY A 1 194 ? -18.478 2.374 5.206 1.00 87.00 194 GLY A O 1
ATOM 1509 N N . ARG A 1 195 ? -19.342 0.325 4.831 1.00 88.50 195 ARG A N 1
ATOM 1510 C CA . ARG A 1 195 ? -18.230 -0.401 5.460 1.00 88.50 195 ARG A CA 1
ATOM 1511 C C . ARG A 1 195 ? -16.944 -0.231 4.656 1.00 88.50 195 ARG A C 1
ATOM 1513 O O . ARG A 1 195 ? -16.970 -0.047 3.436 1.00 88.50 195 ARG A O 1
ATOM 1520 N N . THR A 1 196 ? -15.812 -0.349 5.345 1.00 88.12 196 THR A N 1
ATOM 1521 C CA . THR A 1 196 ? -14.490 -0.400 4.719 1.00 88.12 196 THR A CA 1
ATOM 1522 C C . THR A 1 196 ? -13.773 -1.695 5.062 1.00 88.12 196 THR A C 1
ATOM 1524 O O . THR A 1 196 ? -13.894 -2.206 6.173 1.00 88.12 196 THR A O 1
ATOM 1527 N N . ALA A 1 197 ? -13.026 -2.237 4.105 1.00 87.25 197 ALA A N 1
ATOM 1528 C CA . ALA A 1 197 ? -12.153 -3.384 4.321 1.00 87.25 197 ALA A CA 1
ATOM 1529 C C . ALA A 1 197 ? -10.750 -3.093 3.810 1.00 87.25 197 ALA A C 1
ATOM 1531 O O . ALA A 1 197 ? -10.562 -2.393 2.815 1.00 87.25 197 ALA A O 1
ATOM 1532 N N . ARG A 1 198 ? -9.769 -3.693 4.479 1.00 87.62 198 ARG A N 1
ATOM 1533 C CA . ARG A 1 198 ? -8.357 -3.578 4.141 1.00 87.62 198 ARG A CA 1
ATOM 1534 C C . ARG A 1 198 ? -7.760 -4.966 3.931 1.00 87.62 198 ARG A C 1
ATOM 1536 O O . ARG A 1 198 ? -8.092 -5.881 4.680 1.00 87.62 198 ARG A O 1
ATOM 1543 N N . THR A 1 199 ? -6.889 -5.124 2.938 1.00 88.19 199 THR A N 1
ATOM 1544 C CA . THR A 1 199 ? -6.077 -6.346 2.816 1.00 88.19 199 THR A CA 1
ATOM 1545 C C . THR A 1 199 ? -5.022 -6.406 3.915 1.00 88.19 199 THR A C 1
ATOM 1547 O O . THR A 1 199 ? -4.639 -5.383 4.483 1.00 88.19 199 THR A O 1
ATOM 1550 N N . ALA A 1 200 ? -4.450 -7.585 4.151 1.00 80.56 200 ALA A N 1
ATOM 1551 C CA . ALA A 1 200 ? -3.190 -7.659 4.882 1.00 80.56 200 ALA A CA 1
ATOM 1552 C C . ALA A 1 200 ? -2.107 -6.798 4.196 1.00 80.56 200 ALA A C 1
ATOM 1554 O O . ALA A 1 200 ? -2.111 -6.620 2.971 1.00 80.56 200 ALA A O 1
ATOM 1555 N N . VAL A 1 201 ? -1.178 -6.271 4.995 1.00 77.44 201 VAL A N 1
ATOM 1556 C CA . VAL A 1 201 ? -0.020 -5.514 4.505 1.00 77.44 201 VAL A CA 1
ATOM 1557 C C . VAL A 1 201 ? 1.024 -6.483 3.938 1.00 77.44 201 VAL A C 1
ATOM 1559 O O . VAL A 1 201 ? 1.267 -7.549 4.513 1.00 77.44 201 VAL A O 1
ATOM 1562 N N . SER A 1 202 ? 1.653 -6.119 2.815 1.00 78.19 202 SER A N 1
ATOM 1563 C CA . SER A 1 202 ? 2.809 -6.860 2.286 1.00 78.19 202 SER A CA 1
ATOM 1564 C C . SER A 1 202 ? 3.944 -6.934 3.316 1.00 78.19 202 SER A C 1
ATOM 1566 O O . SER A 1 202 ? 4.287 -5.937 3.956 1.00 78.19 202 SER A O 1
ATOM 1568 N N . ASN A 1 203 ? 4.549 -8.116 3.442 1.00 71.88 203 ASN A N 1
ATOM 1569 C CA . ASN A 1 203 ? 5.692 -8.384 4.316 1.00 71.88 203 ASN A CA 1
ATOM 1570 C C . ASN A 1 203 ? 7.032 -8.423 3.563 1.00 71.88 203 ASN A C 1
ATOM 1572 O O . ASN A 1 203 ? 8.032 -8.845 4.135 1.00 71.88 203 ASN A O 1
ATOM 1576 N N . ARG A 1 204 ? 7.076 -8.022 2.290 1.00 78.19 204 ARG A N 1
ATOM 1577 C CA . ARG A 1 204 ? 8.308 -7.974 1.491 1.00 78.19 204 ARG A CA 1
ATOM 1578 C C . ARG A 1 204 ? 8.610 -6.551 1.053 1.00 78.19 204 ARG A C 1
ATOM 1580 O O . ARG A 1 204 ? 7.698 -5.852 0.609 1.00 78.19 204 ARG A O 1
ATOM 1587 N N . PHE A 1 205 ? 9.887 -6.182 1.125 1.00 83.50 205 PHE A N 1
ATOM 1588 C CA . PHE A 1 205 ? 10.412 -4.987 0.478 1.00 83.50 205 PHE A CA 1
ATOM 1589 C C . PHE A 1 205 ? 10.764 -5.323 -0.962 1.00 83.50 205 PHE A C 1
ATOM 1591 O O . PHE A 1 205 ? 11.546 -6.235 -1.220 1.00 83.50 205 PHE A O 1
ATOM 1598 N N . LEU A 1 206 ? 10.177 -4.587 -1.895 1.00 91.25 206 LEU A N 1
ATOM 1599 C CA . LEU A 1 206 ? 10.375 -4.781 -3.322 1.00 91.25 206 LEU A CA 1
ATOM 1600 C C . LEU A 1 206 ? 11.168 -3.609 -3.891 1.00 91.25 206 LEU A C 1
ATOM 1602 O O . LEU A 1 206 ? 10.779 -2.465 -3.676 1.00 91.25 206 LEU A O 1
ATOM 1606 N N . PHE A 1 207 ? 12.230 -3.879 -4.645 1.00 93.75 207 PHE A N 1
ATOM 1607 C CA . PHE A 1 207 ? 13.061 -2.856 -5.285 1.00 93.75 207 PHE A CA 1
ATOM 1608 C C . PHE A 1 207 ? 13.083 -2.995 -6.804 1.00 93.75 207 PHE A C 1
ATOM 1610 O O . PHE A 1 207 ? 13.250 -4.092 -7.337 1.00 93.75 207 PHE A O 1
ATOM 1617 N N . SER A 1 208 ? 12.966 -1.863 -7.502 1.00 96.31 208 SER A N 1
ATOM 1618 C CA . SER A 1 208 ? 12.953 -1.783 -8.971 1.00 96.31 208 SER A CA 1
ATOM 1619 C C . SER A 1 208 ? 14.327 -1.959 -9.631 1.00 96.31 208 SER A C 1
ATOM 1621 O O . SER A 1 208 ? 14.448 -1.777 -10.843 1.00 96.31 208 SER A O 1
ATOM 1623 N N . ALA A 1 209 ? 15.350 -2.259 -8.829 1.00 95.69 209 ALA A N 1
ATOM 1624 C CA . ALA A 1 209 ? 16.729 -2.485 -9.229 1.00 95.69 209 ALA A CA 1
ATOM 1625 C C . ALA A 1 209 ? 17.419 -3.423 -8.226 1.00 95.69 209 ALA A C 1
ATOM 1627 O O . ALA A 1 209 ? 16.975 -3.587 -7.080 1.00 95.69 209 ALA A O 1
ATOM 1628 N N . THR A 1 210 ? 18.545 -3.996 -8.631 1.00 94.00 210 THR A N 1
ATOM 1629 C CA . THR A 1 210 ? 19.484 -4.658 -7.726 1.00 94.00 210 THR A CA 1
ATOM 1630 C C . THR A 1 210 ? 20.230 -3.629 -6.872 1.00 94.00 210 THR A C 1
ATOM 1632 O O . THR A 1 210 ? 20.379 -2.463 -7.246 1.00 94.00 210 THR A O 1
ATOM 1635 N N . GLN A 1 211 ? 20.760 -4.062 -5.725 1.00 90.88 211 GLN A N 1
ATOM 1636 C CA . GLN A 1 211 ? 21.579 -3.190 -4.878 1.00 90.88 211 GLN A CA 1
ATOM 1637 C C . GLN A 1 211 ? 22.841 -2.699 -5.609 1.00 90.88 211 GLN A C 1
ATOM 1639 O O . GLN A 1 211 ? 23.258 -1.562 -5.413 1.00 90.88 211 GLN A O 1
ATOM 1644 N N . ALA A 1 212 ? 23.423 -3.520 -6.490 1.00 92.62 212 ALA A N 1
ATOM 1645 C CA . ALA A 1 212 ? 24.572 -3.132 -7.306 1.00 92.62 212 ALA A CA 1
ATOM 1646 C C . ALA A 1 212 ? 24.233 -1.971 -8.258 1.00 92.62 212 ALA A C 1
ATOM 1648 O O . ALA A 1 212 ? 24.963 -0.984 -8.297 1.00 92.62 212 ALA A O 1
ATOM 1649 N N . GLU A 1 213 ? 23.097 -2.039 -8.959 1.00 93.88 213 GLU A N 1
ATOM 1650 C CA . GLU A 1 213 ? 22.618 -0.952 -9.828 1.00 93.88 213 GLU A CA 1
ATOM 1651 C C . GLU A 1 213 ? 22.305 0.329 -9.032 1.00 93.88 213 GLU A C 1
ATOM 1653 O O . GLU A 1 213 ? 22.628 1.435 -9.481 1.00 93.88 213 GLU A O 1
ATOM 1658 N N . GLY A 1 214 ? 21.723 0.186 -7.833 1.00 90.75 214 GLY A N 1
ATOM 1659 C CA . GLY A 1 214 ? 21.508 1.286 -6.888 1.00 90.75 214 GLY A CA 1
ATOM 1660 C C . GLY A 1 214 ? 22.817 1.963 -6.476 1.00 90.75 214 GLY A C 1
ATOM 1661 O O . GLY A 1 214 ? 22.952 3.182 -6.608 1.00 90.75 214 GLY A O 1
ATOM 1662 N N . ASN A 1 215 ? 23.817 1.169 -6.081 1.00 90.12 215 ASN A N 1
ATOM 1663 C CA . ASN A 1 215 ? 25.157 1.638 -5.719 1.00 90.12 215 ASN A CA 1
ATOM 1664 C C . ASN A 1 215 ? 25.837 2.380 -6.876 1.00 90.12 215 ASN A C 1
ATOM 1666 O O . ASN A 1 215 ? 26.337 3.486 -6.679 1.00 90.12 215 ASN A O 1
ATOM 1670 N N . SER A 1 216 ? 25.812 1.820 -8.091 1.00 92.00 216 SER A N 1
ATOM 1671 C CA . SER A 1 216 ? 26.370 2.472 -9.286 1.00 92.00 216 SER A CA 1
ATOM 1672 C C . SER A 1 216 ? 25.693 3.806 -9.613 1.00 92.00 216 SER A C 1
ATOM 1674 O O . SER A 1 216 ? 26.318 4.679 -10.208 1.00 92.00 216 SER A O 1
ATOM 1676 N N . SER A 1 217 ? 24.435 3.976 -9.203 1.00 87.25 217 SER A N 1
ATOM 1677 C CA . SER A 1 217 ? 23.655 5.202 -9.406 1.00 87.25 217 SER A CA 1
ATOM 1678 C C . SER A 1 217 ? 23.700 6.162 -8.210 1.00 87.25 217 SER A C 1
ATOM 1680 O O . SER A 1 217 ? 23.015 7.184 -8.232 1.00 87.25 217 SER A O 1
ATOM 1682 N N . GLY A 1 218 ? 24.450 5.835 -7.150 1.00 86.94 218 GLY A N 1
ATOM 1683 C CA . GLY A 1 218 ? 24.521 6.625 -5.917 1.00 86.94 218 GLY A CA 1
ATOM 1684 C C . GLY A 1 218 ? 23.233 6.639 -5.084 1.00 86.94 218 GLY A C 1
ATOM 1685 O O . GLY A 1 218 ? 23.089 7.503 -4.225 1.00 86.94 218 GLY A O 1
ATOM 1686 N N . LYS A 1 219 ? 22.303 5.705 -5.327 1.00 84.94 219 LYS A N 1
ATOM 1687 C CA . LYS A 1 219 ? 20.985 5.614 -4.677 1.00 84.94 219 LYS A CA 1
ATOM 1688 C C . LYS A 1 219 ? 20.934 4.367 -3.813 1.00 84.94 219 LYS A C 1
ATOM 1690 O O . LYS A 1 219 ? 20.690 3.278 -4.324 1.00 84.94 219 LYS A O 1
ATOM 1695 N N . THR A 1 220 ? 21.201 4.501 -2.518 1.00 80.44 220 THR A N 1
ATOM 1696 C CA . THR A 1 220 ? 21.445 3.333 -1.643 1.00 80.44 220 THR A CA 1
ATOM 1697 C C . THR A 1 220 ? 20.624 3.339 -0.361 1.00 80.44 220 THR A C 1
ATOM 1699 O O . THR A 1 220 ? 20.449 2.297 0.269 1.00 80.44 220 THR A O 1
ATOM 1702 N N . GLU A 1 221 ? 20.056 4.486 0.004 1.00 77.50 221 GLU A N 1
ATOM 1703 C CA . GLU A 1 221 ? 19.453 4.699 1.321 1.00 77.50 221 GLU A CA 1
ATOM 1704 C C . GLU A 1 221 ? 18.223 3.815 1.556 1.00 77.50 221 GLU A C 1
ATOM 1706 O O . GLU A 1 221 ? 17.996 3.348 2.670 1.00 77.50 221 GLU A O 1
ATOM 1711 N N . GLY A 1 222 ? 17.487 3.478 0.492 1.00 76.50 222 GLY A N 1
ATOM 1712 C CA . GLY A 1 222 ? 16.376 2.533 0.564 1.00 76.50 222 GLY A CA 1
ATOM 1713 C C . GLY A 1 222 ? 16.787 1.127 1.005 1.00 76.50 222 GLY A C 1
ATOM 1714 O O . GLY A 1 222 ? 15.992 0.461 1.654 1.00 76.50 222 GLY A O 1
ATOM 1715 N N . TRP A 1 223 ? 18.009 0.678 0.700 1.00 82.31 223 TRP A N 1
ATOM 1716 C CA . TRP A 1 223 ? 18.495 -0.663 1.055 1.00 82.31 223 TRP A CA 1
ATOM 1717 C C . TRP A 1 223 ? 19.094 -0.734 2.458 1.00 82.31 223 TRP A C 1
ATOM 1719 O O . TRP A 1 223 ? 19.008 -1.774 3.103 1.00 82.31 223 TRP A O 1
ATOM 1729 N N . ARG A 1 224 ? 19.706 0.355 2.938 1.00 76.44 224 ARG A N 1
ATOM 1730 C CA . ARG A 1 224 ? 20.538 0.355 4.157 1.00 76.44 224 ARG A CA 1
ATOM 1731 C C . ARG A 1 224 ? 19.813 -0.081 5.427 1.00 76.44 224 ARG A C 1
ATOM 1733 O O . ARG A 1 224 ? 20.467 -0.524 6.362 1.00 76.44 224 ARG A O 1
ATOM 1740 N N . ILE A 1 225 ? 18.496 0.084 5.463 1.00 70.31 225 ILE A N 1
ATOM 1741 C CA . ILE A 1 225 ? 17.660 -0.184 6.638 1.00 70.31 225 ILE A CA 1
ATOM 1742 C C . ILE A 1 225 ? 16.890 -1.510 6.539 1.00 70.31 225 ILE A C 1
ATOM 1744 O O . ILE A 1 225 ? 16.130 -1.835 7.447 1.00 70.31 225 ILE A O 1
ATOM 1748 N N . ILE A 1 226 ? 17.045 -2.266 5.443 1.00 73.31 226 ILE A N 1
ATOM 1749 C CA . ILE A 1 226 ? 16.229 -3.452 5.155 1.00 73.31 226 ILE A CA 1
ATOM 1750 C C . ILE A 1 226 ? 17.001 -4.743 5.451 1.00 73.31 226 ILE A C 1
ATOM 1752 O O . ILE A 1 226 ? 18.097 -4.923 4.916 1.00 73.31 226 ILE A O 1
ATOM 1756 N N . PRO A 1 227 ? 16.423 -5.679 6.226 1.00 69.94 227 PRO A N 1
ATOM 1757 C CA . PRO A 1 227 ? 16.973 -7.018 6.392 1.00 69.94 227 PRO A CA 1
ATOM 1758 C C . PRO A 1 227 ? 17.120 -7.743 5.040 1.00 69.94 227 PRO A C 1
ATOM 1760 O O . PRO A 1 227 ? 16.167 -7.746 4.250 1.00 69.94 227 PRO A O 1
ATOM 1763 N N . PRO A 1 228 ? 18.271 -8.380 4.743 1.00 72.75 228 PRO A N 1
ATOM 1764 C CA . PRO A 1 228 ? 18.502 -9.031 3.450 1.00 72.75 228 PRO A CA 1
ATOM 1765 C C . PRO A 1 228 ? 17.472 -10.112 3.090 1.00 72.75 228 PRO A C 1
ATOM 1767 O O . PRO A 1 228 ? 17.142 -10.287 1.921 1.00 72.75 228 PRO A O 1
ATOM 1770 N N . ASP A 1 229 ? 16.938 -10.821 4.083 1.00 73.69 229 ASP A N 1
ATOM 1771 C CA . ASP A 1 229 ? 15.944 -11.886 3.927 1.00 73.69 229 ASP A CA 1
ATOM 1772 C C . ASP A 1 229 ? 14.526 -11.363 3.638 1.00 73.69 229 ASP A C 1
ATOM 1774 O O . ASP A 1 229 ? 13.679 -12.108 3.140 1.00 73.69 229 ASP A O 1
ATOM 1778 N N . ALA A 1 230 ? 14.260 -10.085 3.919 1.00 71.69 230 ALA A N 1
ATOM 1779 C CA . ALA A 1 230 ? 12.996 -9.404 3.642 1.00 71.69 230 ALA A CA 1
ATOM 1780 C C . ALA A 1 230 ? 12.957 -8.738 2.254 1.00 71.69 230 ALA A C 1
ATOM 1782 O O . ALA A 1 230 ? 11.890 -8.277 1.824 1.00 71.69 230 ALA A O 1
ATOM 1783 N N . LEU A 1 231 ? 14.100 -8.696 1.564 1.00 82.12 231 LEU A N 1
ATOM 1784 C CA . LEU A 1 231 ? 14.310 -7.967 0.323 1.00 82.12 231 LEU A CA 1
ATOM 1785 C C . LEU A 1 231 ? 14.088 -8.837 -0.914 1.00 82.12 231 LEU A C 1
ATOM 1787 O O . LEU A 1 231 ? 14.570 -9.961 -1.017 1.00 82.12 231 LEU A O 1
ATOM 1791 N N . VAL A 1 232 ? 13.403 -8.267 -1.900 1.00 88.88 232 VAL A N 1
ATOM 1792 C CA . VAL A 1 232 ? 13.278 -8.819 -3.246 1.00 88.88 232 VAL A CA 1
ATOM 1793 C C . VAL A 1 232 ? 13.561 -7.703 -4.254 1.00 88.88 232 VAL A C 1
ATOM 1795 O O . VAL A 1 232 ? 12.977 -6.623 -4.181 1.00 88.88 232 VAL A O 1
ATOM 1798 N N . SER A 1 233 ? 14.449 -7.967 -5.209 1.00 92.69 233 SER A N 1
ATOM 1799 C CA . SER A 1 233 ? 14.824 -7.032 -6.276 1.00 92.69 233 SER A CA 1
ATOM 1800 C C . SER A 1 233 ? 14.508 -7.616 -7.647 1.00 92.69 233 SER A C 1
ATOM 1802 O O . SER A 1 233 ? 14.588 -8.827 -7.847 1.00 92.69 233 SER A O 1
ATOM 1804 N N . VAL A 1 234 ? 14.218 -6.736 -8.601 1.00 95.06 234 VAL A N 1
ATOM 1805 C CA . VAL A 1 234 ? 14.231 -7.036 -10.042 1.00 95.06 234 VAL A CA 1
ATOM 1806 C C . VAL A 1 234 ? 15.363 -6.264 -10.724 1.00 95.06 234 VAL A C 1
ATOM 1808 O O . VAL A 1 234 ? 15.969 -5.389 -10.105 1.00 95.06 234 VAL A O 1
ATOM 1811 N N . ASN A 1 235 ? 15.654 -6.565 -11.991 1.00 95.25 235 ASN A N 1
ATOM 1812 C CA . ASN A 1 235 ? 16.631 -5.783 -12.753 1.00 95.25 235 ASN A CA 1
ATOM 1813 C C . ASN A 1 235 ? 16.047 -4.427 -13.163 1.00 95.25 235 ASN A C 1
ATOM 1815 O O . ASN A 1 235 ? 14.843 -4.304 -13.419 1.00 95.25 235 ASN A O 1
ATOM 1819 N N . LEU A 1 236 ? 16.908 -3.417 -13.298 1.00 94.81 236 LEU A N 1
ATOM 1820 C CA . LEU A 1 236 ? 16.479 -2.064 -13.627 1.00 94.81 236 LEU A CA 1
ATOM 1821 C C . LEU A 1 236 ? 15.709 -1.991 -14.957 1.00 94.81 236 LEU A C 1
ATOM 1823 O O . LEU A 1 236 ? 16.239 -2.292 -16.027 1.00 94.81 236 LEU A O 1
ATOM 1827 N N . GLY A 1 237 ? 14.473 -1.491 -14.889 1.00 91.69 237 GLY A N 1
ATOM 1828 C CA . GLY A 1 237 ? 13.562 -1.361 -16.033 1.00 91.69 237 GLY A CA 1
ATOM 1829 C C . GLY A 1 237 ? 12.549 -2.500 -16.166 1.00 91.69 237 GLY A C 1
ATOM 1830 O O . GLY A 1 237 ? 11.631 -2.400 -16.976 1.00 91.69 237 GLY A O 1
ATOM 1831 N N . GLN A 1 238 ? 12.673 -3.559 -15.361 1.00 95.69 238 GLN A N 1
ATOM 1832 C CA . GLN A 1 238 ? 11.628 -4.572 -15.235 1.00 95.69 238 GLN A CA 1
ATOM 1833 C C . GLN A 1 238 ? 10.478 -4.063 -14.359 1.00 95.69 238 GLN A C 1
ATOM 1835 O O . GLN A 1 238 ? 10.661 -3.211 -13.484 1.00 95.69 238 GLN A O 1
ATOM 1840 N N . SER A 1 239 ? 9.280 -4.601 -14.590 1.00 95.75 239 SER A N 1
ATOM 1841 C CA . SER A 1 239 ? 8.131 -4.343 -13.725 1.00 95.75 239 SER A CA 1
ATOM 1842 C C . SER A 1 239 ? 8.365 -4.932 -12.330 1.00 95.75 239 SER A C 1
ATOM 1844 O O . SER A 1 239 ? 8.846 -6.055 -12.182 1.00 95.75 239 SER A O 1
ATOM 1846 N N . LEU A 1 240 ? 7.996 -4.176 -11.300 1.00 95.75 240 LEU A N 1
ATOM 1847 C CA . LEU A 1 240 ? 8.136 -4.563 -9.904 1.00 95.75 240 LEU A CA 1
ATOM 1848 C C . LEU A 1 240 ? 6.873 -5.275 -9.408 1.00 95.75 240 LEU A C 1
ATOM 1850 O O . LEU A 1 240 ? 5.796 -4.678 -9.371 1.00 95.75 240 LEU A O 1
ATOM 1854 N N . GLY A 1 241 ? 7.006 -6.527 -8.975 1.00 90.75 241 GLY A N 1
ATOM 1855 C CA . GLY A 1 241 ? 5.905 -7.325 -8.434 1.00 90.75 241 GLY A CA 1
ATOM 1856 C C . GLY A 1 241 ? 5.852 -8.743 -9.019 1.00 90.75 241 GLY A C 1
ATOM 1857 O O . GLY A 1 241 ? 6.829 -9.189 -9.617 1.00 90.75 241 GLY A O 1
ATOM 1858 N N . PRO A 1 242 ? 4.723 -9.454 -8.852 1.00 91.69 242 PRO A N 1
ATOM 1859 C CA . PRO A 1 242 ? 3.494 -8.979 -8.217 1.00 91.69 242 PRO A CA 1
ATOM 1860 C C . PRO A 1 242 ? 3.599 -8.855 -6.686 1.00 91.69 242 PRO A C 1
ATOM 1862 O O . PRO A 1 242 ? 4.158 -9.703 -5.999 1.00 91.69 242 PRO A O 1
ATOM 1865 N N . MET A 1 243 ? 2.987 -7.806 -6.139 1.00 93.12 243 MET A N 1
ATOM 1866 C CA . MET A 1 243 ? 2.607 -7.700 -4.730 1.00 93.12 243 MET A CA 1
ATOM 1867 C C . MET A 1 243 ? 1.280 -8.424 -4.521 1.00 93.12 243 MET A C 1
ATOM 1869 O O . MET A 1 243 ? 0.267 -8.030 -5.102 1.00 93.12 243 MET A O 1
ATOM 1873 N N . HIS A 1 244 ? 1.271 -9.456 -3.680 1.00 92.88 244 HIS A N 1
ATOM 1874 C CA . HIS A 1 244 ? 0.059 -10.206 -3.354 1.00 92.88 244 HIS A CA 1
ATOM 1875 C C . HIS A 1 244 ? -0.662 -9.595 -2.148 1.00 92.88 244 HIS A C 1
ATOM 1877 O O . HIS A 1 244 ? -0.152 -9.621 -1.028 1.00 92.88 244 HIS A O 1
ATOM 1883 N N . LEU A 1 245 ? -1.857 -9.051 -2.383 1.00 92.81 245 LEU A N 1
ATOM 1884 C CA . LEU A 1 245 ? -2.687 -8.356 -1.399 1.00 92.81 245 LEU A CA 1
ATOM 1885 C C . LEU A 1 245 ? -4.010 -9.108 -1.222 1.00 92.81 245 LEU A C 1
ATOM 1887 O O . LEU A 1 245 ? -4.840 -9.136 -2.135 1.00 92.81 245 LEU A O 1
ATOM 1891 N N . SER A 1 246 ? -4.202 -9.720 -0.051 1.00 91.25 246 SER A N 1
ATOM 1892 C CA . SER A 1 246 ? -5.352 -10.590 0.229 1.00 91.25 246 SER A CA 1
ATOM 1893 C C . SER A 1 246 ? -6.238 -10.050 1.349 1.00 91.25 246 SER A C 1
ATOM 1895 O O . SER A 1 246 ? -5.739 -9.535 2.353 1.00 91.25 246 SER A O 1
ATOM 1897 N N . PHE A 1 247 ? -7.553 -10.186 1.173 1.00 87.88 247 PHE A N 1
ATOM 1898 C CA . PHE A 1 247 ? -8.557 -9.964 2.220 1.00 87.88 247 PHE A CA 1
ATOM 1899 C C . PHE A 1 247 ? -8.781 -11.196 3.105 1.00 87.88 247 PHE A C 1
ATOM 1901 O O . PHE A 1 247 ? -9.538 -11.121 4.073 1.00 87.88 247 PHE A O 1
ATOM 1908 N N . ARG A 1 248 ? -8.155 -12.334 2.782 1.00 82.81 248 ARG A N 1
ATOM 1909 C CA . ARG A 1 248 ? -8.247 -13.537 3.610 1.00 82.81 248 ARG A CA 1
ATOM 1910 C C . ARG A 1 248 ? -7.406 -13.364 4.882 1.00 82.81 248 ARG A C 1
ATOM 1912 O O . ARG A 1 248 ? -6.319 -12.784 4.809 1.00 82.81 248 ARG A O 1
ATOM 1919 N N . PRO A 1 249 ? -7.864 -13.884 6.033 1.00 66.50 249 PRO A N 1
ATOM 1920 C CA . PRO A 1 249 ? -7.010 -14.031 7.205 1.00 66.50 249 PRO A CA 1
ATOM 1921 C C . PRO A 1 249 ? -5.785 -14.884 6.848 1.00 66.50 249 PRO A C 1
ATOM 1923 O O . PRO A 1 249 ? -5.924 -15.866 6.114 1.00 66.50 249 PRO A O 1
ATOM 1926 N N . LYS A 1 250 ? -4.605 -14.492 7.337 1.00 58.03 250 LYS A N 1
ATOM 1927 C CA . LYS A 1 250 ? -3.398 -15.330 7.299 1.00 58.03 250 LYS A CA 1
ATOM 1928 C C . LYS A 1 250 ? -3.365 -16.258 8.502 1.00 58.03 250 LYS A C 1
ATOM 1930 O O . LYS A 1 250 ? -3.782 -15.791 9.586 1.00 58.03 250 LYS A O 1
#

Secondary structure (DSSP, 8-state):
-EEETTEEEEEE--------SS-EETTTS--TTS-GGG-S-SEE--PPSSS-EEEEEEETTEEEEEEEETTEEEEEEEESSTT--EEEEPPPPPP-----HHHHTTEEEEEEEEEEE-SS-EEEEEEETTEEEEEEEE-PPPTTT-TT-SEEEEEEPGGGGGG--SEEEEEEE-TT----EEEEEEEEEEETTS-EEEPPPP-SEEESS-HHHHHHTT--HHHHTS-GGGEEE--TTSPEEEEEEESS--

pLDDT: mean 75.91, std 20.58, range [25.8, 98.38]

Foldseek 3Di:
DDDDPNWDWDKDPQDDPPDDQAWDFVVVVPPVADDPQRDQARTDDPRDDPPWTWTWTDDPLKIKIFTDDVPDGAWIWIDSDPPPIDTPDHHDRAPLDPDDQVQLVQFQWKKKKWLKEACVWAWKFKAKQRHTFDIDIGDPDHQDRQRSVDIDIDIGDRVCSVSDDQKMWIKIAHQVLGWMKTRWIKMWTAGPVRGIAIWDIFQAIEILADCVVCVVVVRHSNPSHHDPVRYDYDHGRGMIDGDITHRDDD